Protein 1HW7 (pdb70)

Sequence (229 aa):
HDQLHRYLFENFAVRGELVTVSETLQQILENHDYPQPVKNVLAELLVATSLLTATLKFDGDITVQLQGDGPMNLAVINGNNNQQMRGVARVQGEIPENADLKTLVGNGYVVITITPSEGERYQGVVGLEGDTLAACLEDYFMRSEQLPTRLFIRTGDVDGKPAAGGMLLQVMPAQNAQQDDFDHLATLTETIKTEELLTLPANEVLWRLYHEEEVTVYDPQDVEFKCTC

Nearest PDB structures (foldseek):
  1hw7-assembly1_A-2  TM=1.004E+00  e=1.892E-47  Escherichia coli
  1i7f-assembly1_A-2  TM=9.999E-01  e=1.197E-42  Escherichia coli
  3m7m-assembly1_X  TM=7.551E-01  e=1.105E-35  Escherichia coli K-12
  1vq0-assembly1_B  TM=6.661E-01  e=1.560E-15  Thermotoga maritima
  1vzy-assembly1_A  TM=6.749E-01  e=1.299E-14  Bacillus subtilis subsp. subtilis str. 168

Solvent-accessible surface area: 15097 Å² total; per-residue (Å²): 186,44,97,30,89,141,76,81,85,146,132,141,54,27,50,1,0,61,4,58,6,16,121,36,1,39,129,11,13,100,145,86,138,17,52,99,16,0,67,62,11,0,5,42,0,0,0,0,0,1,0,8,4,8,33,33,201,93,90,7,36,6,22,0,38,0,63,22,97,13,8,0,18,30,0,22,0,22,0,37,50,108,60,117,30,160,20,71,13,120,54,119,47,134,32,56,158,137,21,80,24,62,51,5,0,19,118,10,114,0,12,2,8,34,38,24,81,161,42,152,167,100,101,11,78,22,31,5,130,13,117,57,1,13,34,0,0,41,31,16,20,122,164,64,63,171,50,90,13,137,7,70,20,170,53,42,102,91,126,78,109,41,18,7,10,6,84,1,65,20,57,63,87,71,162,130,74,96,114,108,85,140,66,96,77,51,96,37,54,132,83,39,137,100,129,38,97,131,97,54,88,74,94,36,10,59,133,122,17,44,132,148,69,178,74,99,88,171,139,130,164,134,150,151,177,184,84,132,163

GO terms:
  GO:0042802 identical protein binding (F, IPI)
  GO:0005515 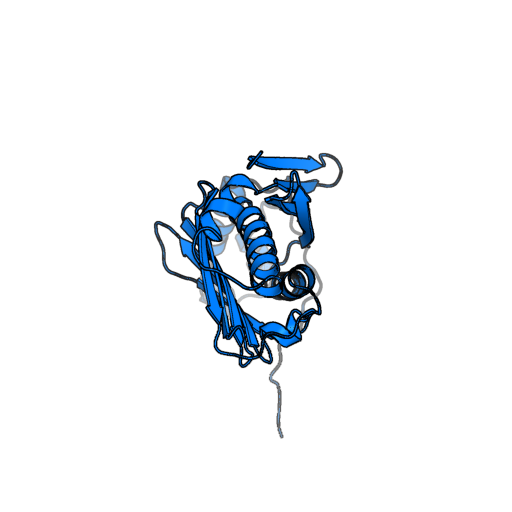protein binding (F, IPI)
  GO:0005829 cytosol (C, IDA)
  GO:0042026 protein refolding (P, IDA)
  GO:0008270 zinc ion binding (F, IDA)
  GO:0044183 protein folding chaperone (F, IDA)
  GO:0006979 response to oxidative stress (P, IDA)
  GO:0009408 response to heat (P, IEP)

CATH classification: 3.55.30.10 (+1 more: 1.10.287.480)

Organism: Escherichia coli (strain K12) (NCBI:txid83333)

Radius of gyration: 22.72 Å; Cα contacts (8 Å, |Δi|>4): 413; chains: 1; bounding box: 63×46×59 Å

B-factor: mean 39.83, std 16.97, range [12.68, 109.66]

Foldseek 3Di:
DFDKDWAAPVVQQKIKMKGKHFVLLCVQPPPQPDAVVLSVVQLQQLQVLLQVLCVDPAWWKKKKWKAADAQFRIWMWMATNVGRIYIDIDGHDDDDPPAWPCRHRPWIKIKMWTQGPPDGIDIFIDTPDDRDPQVRVQVRCVVPPPWRKGKAKAWDDDPNGTIIMIMMMTRHDDPPDDPVVVVVLVVLLVVDDPCCVPPPDPVVSCCVRPVVDDDDDDDDDDDDDDDDD

Secondary structure (DSSP, 8-state):
--EEEEEEETTTTEEEEEEE-HHHHHHHHTTS---HHHHHHHHHHHHHHHHHHTT-SSSEEEEEEEEESSSS-EEEEEEETT--EEEEEE--S---TT--HHHHH-SEEEEEEEEESSS--EEEEEES-SSSHHHHHHHHHHHH-SS-EEEEEEEEEETTEEEEEEEEEEEPP-SS--HHHHHHHHHHHHT--HHHHHHS-HHHHHHHHHTTS----------------

Structure (mmCIF, N/CA/C/O backbone):
data_1HW7
#
_entry.id   1HW7
#
_cell.length_a   77.180
_cell.length_b   77.180
_cell.length_c   199.210
_cell.angle_alpha   90.00
_cell.angle_beta   90.00
_cell.angle_gamma   120.00
#
_symmetry.space_group_name_H-M   'P 65 2 2'
#
loop_
_entity.id
_entity.type
_entity.pdbx_description
1 polymer 'HEAT SHOCK PROTEIN HSP33'
2 non-polymer 'SULFATE ION'
3 non-polymer 'ZINC ION'
4 non-polymer '2-(N-MORPHOLINO)-ETHANESULFONIC ACID'
5 water water
#
loop_
_atom_site.group_PDB
_atom_site.id
_atom_site.type_symbol
_atom_site.label_atom_id
_atom_site.label_alt_id
_atom_site.label_comp_id
_atom_site.label_asym_id
_atom_site.label_entity_id
_atom_site.label_seq_id
_atom_site.pdbx_PDB_ins_code
_atom_site.Cartn_x
_atom_site.Cartn_y
_atom_site.Cartn_z
_atom_site.occupancy
_atom_site.B_iso_or_equiv
_atom_site.auth_seq_id
_atom_site.auth_comp_id
_atom_site.auth_asym_id
_atom_site.auth_atom_id
_atom_site.pdbx_PDB_model_num
ATOM 1 N N . HIS A 1 6 ? 6.686 61.443 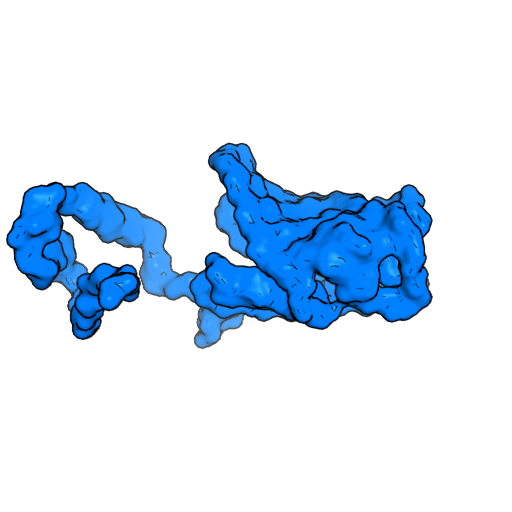41.155 1.00 53.65 6 HIS A N 1
ATOM 2 C CA . HIS A 1 6 ? 5.385 61.022 41.735 1.00 53.70 6 HIS A CA 1
ATOM 3 C C . HIS A 1 6 ? 5.108 59.543 41.407 1.00 46.81 6 HIS A C 1
ATOM 4 O O . HIS A 1 6 ? 4.378 58.867 42.122 1.00 43.96 6 HIS A O 1
ATOM 11 N N . ASP A 1 7 ? 5.705 59.043 40.328 1.00 41.65 7 ASP A N 1
ATOM 12 C CA . ASP A 1 7 ? 5.520 57.637 39.920 1.00 32.03 7 ASP A CA 1
ATOM 13 C C . ASP A 1 7 ? 4.062 57.178 39.803 1.00 28.16 7 ASP A C 1
ATOM 14 O O . ASP A 1 7 ? 3.572 56.333 40.565 1.00 22.23 7 ASP A O 1
ATOM 19 N N . GLN A 1 8 ? 3.367 57.701 38.812 1.00 22.10 8 GLN A N 1
ATOM 20 C CA . GLN A 1 8 ? 1.987 57.302 38.603 1.00 26.90 8 GLN A CA 1
ATOM 21 C C . GLN A 1 8 ? 1.768 57.360 37.126 1.00 23.12 8 GLN A C 1
ATOM 22 O O . GLN A 1 8 ? 2.454 58.105 36.419 1.00 17.80 8 GLN A O 1
ATOM 28 N N . LEU A 1 9 ? 0.801 56.595 36.635 1.00 24.14 9 LEU A N 1
ATOM 29 C CA . LEU A 1 9 ? 0.563 56.636 35.217 1.00 23.36 9 LEU A CA 1
ATOM 30 C C . LEU A 1 9 ? -0.890 57.003 35.113 1.00 25.20 9 LEU A C 1
ATOM 31 O O . LEU A 1 9 ? -1.736 56.418 35.807 1.00 22.11 9 LEU A O 1
ATOM 36 N N . HIS A 1 10 ? -1.198 57.948 34.234 1.00 21.81 10 HIS A N 1
ATOM 37 C CA . HIS A 1 10 ? -2.594 58.361 34.134 1.00 23.89 10 HIS A CA 1
ATOM 38 C C . HIS A 1 10 ? -3.177 57.976 32.801 1.00 20.96 10 HIS A C 1
ATOM 39 O O . HIS A 1 10 ? -2.548 58.185 31.757 1.00 22.31 10 HIS A O 1
ATOM 46 N N . ARG A 1 11 ? -4.375 57.427 32.823 1.00 22.31 11 ARG A N 1
ATOM 47 C CA . ARG A 1 11 ? -5.039 57.041 31.592 1.00 26.28 11 ARG A CA 1
ATOM 48 C C . ARG A 1 11 ? -6.143 58.053 31.312 1.00 25.35 11 ARG A C 1
ATOM 49 O O . ARG A 1 11 ? -6.772 58.553 32.235 1.00 29.62 11 ARG A O 1
ATOM 57 N N . TYR A 1 12 ? -6.364 58.379 30.050 1.00 28.02 12 TYR A N 1
ATOM 58 C CA . TYR A 1 12 ? -7.454 59.282 29.727 1.00 28.03 12 TYR A CA 1
ATOM 59 C C . TYR A 1 12 ? -7.957 59.028 28.313 1.00 29.46 12 TYR A C 1
ATOM 60 O O . TYR A 1 12 ? -7.258 58.432 27.482 1.00 29.60 12 TYR A O 1
ATOM 69 N N . LEU A 1 13 ? -9.192 59.449 28.061 1.00 31.67 13 LEU A N 1
ATOM 70 C CA . LEU A 1 13 ? -9.829 59.260 26.762 1.00 30.29 13 LEU A CA 1
ATOM 71 C C . LEU A 1 13 ? -10.380 60.561 26.151 1.00 30.31 13 LEU A C 1
ATOM 72 O O . LEU A 1 13 ? -11.136 61.279 26.811 1.00 33.26 13 LEU A O 1
ATOM 77 N N . PHE A 1 14 ? -9.953 60.895 24.933 1.00 27.49 14 PHE A N 1
ATOM 78 C CA . PHE A 1 14 ? -10.502 62.044 24.219 1.00 30.37 14 PHE A CA 1
ATOM 79 C C . PHE A 1 14 ? -11.810 61.532 23.618 1.00 32.82 14 PHE A C 1
ATOM 80 O O . PHE A 1 14 ? -11.821 60.892 22.572 1.00 32.65 14 PHE A O 1
ATOM 88 N N . GLU A 1 15 ? -12.892 61.782 24.342 1.00 35.05 15 GLU A N 1
ATOM 89 C CA . GLU A 1 15 ? -14.256 61.399 23.990 1.00 36.37 15 GLU A CA 1
ATOM 90 C C . GLU A 1 15 ? -14.671 61.682 22.547 1.00 38.67 15 GLU A C 1
ATOM 91 O O . GLU A 1 15 ? -15.395 60.885 21.941 1.00 39.77 15 GLU A O 1
ATOM 97 N N . ASN A 1 16 ? -14.231 62.810 22.001 1.00 37.76 16 ASN A N 1
ATOM 98 C CA . ASN A 1 16 ? -14.648 63.193 20.658 1.00 38.71 16 ASN A CA 1
ATOM 99 C C . ASN A 1 16 ? -13.783 62.640 19.534 1.00 41.18 16 ASN A C 1
ATOM 100 O O . ASN A 1 16 ? -14.219 62.591 18.379 1.00 39.80 16 ASN A O 1
ATOM 105 N N . PHE A 1 17 ? -12.553 62.251 19.849 1.00 38.41 17 PHE A N 1
ATOM 106 C CA . PHE A 1 17 ? -11.681 61.724 18.819 1.00 37.12 17 PHE A CA 1
ATOM 107 C C . PHE A 1 17 ? -11.537 60.195 18.913 1.00 33.39 17 PHE A C 1
ATOM 108 O O . PHE A 1 17 ? -10.975 59.568 18.035 1.00 30.57 17 PHE A O 1
ATOM 116 N N . ALA A 1 18 ? -12.054 59.589 19.967 1.00 27.96 18 ALA A N 1
ATOM 117 C CA . ALA A 1 18 ? -11.905 58.153 20.072 1.00 32.42 18 ALA A CA 1
ATOM 118 C C . ALA A 1 18 ? -10.411 57.798 20.143 1.00 33.54 18 ALA A C 1
ATOM 119 O O . ALA A 1 18 ? -9.963 56.838 19.475 1.00 32.83 18 ALA A O 1
ATOM 121 N N . VAL A 1 19 ? -9.632 58.600 20.884 1.00 30.22 19 VAL A N 1
ATOM 122 C CA . VAL A 1 19 ? -8.235 58.276 21.094 1.00 28.51 19 VAL A CA 1
ATOM 123 C C . VAL A 1 19 ? -7.912 58.314 22.576 1.00 31.30 19 VAL A C 1
ATOM 124 O O . VAL A 1 19 ? -8.375 59.200 23.326 1.00 31.93 19 VAL A O 1
ATOM 128 N N . ARG A 1 20 ? -7.159 57.305 23.013 1.00 26.80 20 ARG A N 1
ATOM 129 C CA . ARG A 1 20 ? -6.788 57.187 24.408 1.00 27.96 20 ARG A CA 1
ATOM 130 C C . ARG A 1 20 ? -5.415 57.795 24.567 1.00 24.08 20 ARG A C 1
ATOM 131 O O . ARG A 1 20 ? -4.636 57.863 23.614 1.00 23.42 20 ARG A O 1
ATOM 139 N N . GLY A 1 21 ? -5.107 58.251 25.766 1.00 24.03 21 GLY A N 1
ATOM 140 C CA . GLY A 1 21 ? -3.808 58.836 25.966 1.00 20.56 21 GLY A CA 1
ATOM 141 C C . GLY A 1 21 ? -3.334 58.356 27.310 1.00 21.45 21 GLY A C 1
ATOM 142 O O . GLY A 1 21 ? -4.147 57.827 28.102 1.00 18.70 21 GLY A O 1
ATOM 143 N N . GLU A 1 22 ? -2.036 58.515 27.567 1.00 20.67 22 GLU A N 1
ATOM 144 C CA . GLU A 1 22 ? -1.450 58.119 28.854 1.00 19.48 22 GLU A CA 1
ATOM 145 C C . GLU A 1 22 ? -0.326 59.070 29.143 1.00 17.46 22 GLU A C 1
ATOM 146 O O . GLU A 1 22 ? 0.279 59.671 28.226 1.00 19.89 22 GLU A O 1
ATOM 152 N N . LEU A 1 23 ? -0.050 59.229 30.429 1.00 18.76 23 LEU A N 1
ATOM 153 C CA . LEU A 1 23 ? 1.034 60.120 30.871 1.00 20.21 23 LEU A CA 1
ATOM 154 C C . LEU A 1 23 ? 1.620 59.417 32.080 1.00 18.72 23 LEU A C 1
ATOM 155 O O . LEU A 1 23 ? 0.880 58.941 32.944 1.00 17.47 23 LEU A O 1
ATOM 160 N N . VAL A 1 24 ? 2.947 59.341 32.138 1.00 20.28 24 VAL A N 1
ATOM 161 C CA . VAL A 1 24 ? 3.608 58.698 33.277 1.00 19.35 24 VAL A CA 1
ATOM 162 C C . VAL A 1 24 ? 4.833 59.545 33.638 1.00 20.14 24 VAL A C 1
ATOM 163 O O . VAL A 1 24 ? 5.415 60.212 32.773 1.00 19.45 24 VAL A O 1
ATOM 167 N N . THR A 1 25 ? 5.161 59.602 34.924 1.00 19.75 25 THR A N 1
ATOM 168 C CA . THR A 1 25 ? 6.400 60.251 35.360 1.00 24.90 25 THR A CA 1
ATOM 169 C C . THR A 1 25 ? 6.876 59.075 36.199 1.00 25.86 25 THR A C 1
ATOM 170 O O . THR A 1 25 ? 6.126 58.498 36.982 1.00 22.79 25 THR A O 1
ATOM 174 N N . VAL A 1 26 ? 8.113 58.676 36.026 1.00 31.88 26 VAL A N 1
ATOM 175 C CA . VAL A 1 26 ? 8.542 57.479 36.744 1.00 38.28 26 VAL A CA 1
ATOM 176 C C . VAL A 1 26 ? 9.774 57.787 37.464 1.00 41.48 26 VAL A C 1
ATOM 177 O O . VAL A 1 26 ? 10.777 57.135 37.187 1.00 46.28 26 VAL A O 1
ATOM 181 N N . SER A 1 27 ? 9.773 58.665 38.439 1.00 43.82 27 SER A N 1
ATOM 182 C CA . SER A 1 27 ? 11.088 58.851 38.930 1.00 44.78 27 SER A CA 1
ATOM 183 C C . SER A 1 27 ? 11.656 58.358 40.259 1.00 46.14 27 SER A C 1
ATOM 184 O O . SER A 1 27 ? 12.856 58.475 40.495 1.00 48.78 27 SER A O 1
ATOM 187 N N . GLU A 1 28 ? 10.829 57.774 41.116 1.00 46.35 28 GLU A N 1
ATOM 188 C CA . GLU A 1 28 ? 11.359 57.168 42.337 1.00 43.36 28 GLU A CA 1
ATOM 189 C C . GLU A 1 28 ? 11.759 55.726 41.955 1.00 39.53 28 GLU A C 1
ATOM 190 O O . GLU A 1 28 ? 12.693 55.126 42.518 1.00 39.76 28 GLU A O 1
ATOM 196 N N . THR A 1 29 ? 11.024 55.192 40.981 1.00 33.09 29 THR A N 1
ATOM 197 C CA . THR A 1 29 ? 11.245 53.867 40.416 1.00 29.29 29 THR A CA 1
ATOM 198 C C . THR A 1 29 ? 12.585 53.921 39.662 1.00 24.74 29 THR A C 1
ATOM 199 O O . THR A 1 29 ? 13.418 53.030 39.778 1.00 26.05 29 THR A O 1
ATOM 203 N N . LEU A 1 30 ? 12.787 54.987 38.902 1.00 23.49 30 LEU A N 1
ATOM 204 C CA . LEU A 1 30 ? 13.997 55.136 38.113 1.00 24.86 30 LEU A CA 1
ATOM 205 C C . LEU A 1 30 ? 15.237 55.098 39.000 1.00 32.53 30 LEU A C 1
ATOM 206 O O . LEU A 1 30 ? 16.280 54.519 38.632 1.00 28.97 30 LEU A O 1
ATOM 211 N N . GLN A 1 31 ? 15.141 55.757 40.153 1.00 31.08 31 GLN A N 1
ATOM 212 C CA . GLN A 1 31 ? 16.273 55.795 41.069 1.00 35.28 31 GLN A CA 1
ATOM 213 C C . GLN A 1 31 ? 16.617 54.423 41.619 1.00 31.59 31 GLN A C 1
ATOM 214 O O . GLN A 1 31 ? 17.785 54.082 41.726 1.00 30.15 31 GLN A O 1
ATOM 220 N N . GLN A 1 32 ? 15.601 53.639 41.965 1.00 33.56 32 GLN A N 1
ATOM 221 C CA . GLN A 1 32 ? 15.829 52.288 42.456 1.00 34.74 32 GLN A CA 1
ATOM 222 C C . GLN A 1 32 ? 16.439 51.378 41.366 1.00 34.11 32 GLN A C 1
ATOM 223 O O . GLN A 1 32 ? 17.163 50.421 41.670 1.00 33.71 32 GLN A O 1
ATOM 229 N N . ILE A 1 33 ? 16.170 51.694 40.099 1.00 32.35 33 ILE A N 1
ATOM 230 C CA . ILE A 1 33 ? 16.708 50.915 38.994 1.00 28.92 33 ILE A CA 1
ATOM 231 C C . ILE A 1 33 ? 18.142 51.283 38.733 1.00 30.69 33 ILE A C 1
ATOM 232 O O . ILE A 1 33 ? 18.924 50.435 38.326 1.00 32.42 33 ILE A O 1
ATOM 237 N N . LEU A 1 34 ? 18.498 52.548 38.916 1.00 32.63 34 LEU A N 1
ATOM 238 C CA . LEU A 1 34 ? 19.870 52.984 38.658 1.00 35.89 34 LEU A CA 1
ATOM 239 C C . LEU A 1 34 ? 20.809 52.792 39.856 1.00 40.05 34 LEU A C 1
ATOM 240 O O . LEU A 1 34 ? 22.046 52.697 39.718 1.00 40.80 34 LEU A O 1
ATOM 245 N N . GLU A 1 35 ? 20.201 52.752 41.024 1.00 40.09 35 GLU A N 1
ATOM 246 C CA . GLU A 1 35 ? 20.880 52.639 42.298 1.00 44.97 35 GLU A CA 1
ATOM 247 C C . GLU A 1 35 ? 21.968 51.563 42.454 1.00 45.11 35 GLU A C 1
ATOM 248 O O . GLU A 1 35 ? 21.695 50.357 42.369 1.00 42.87 35 GLU A O 1
ATOM 254 N N . ASN A 1 36 ? 23.192 52.026 42.693 1.00 43.53 36 ASN A N 1
ATOM 255 C CA . ASN A 1 36 ? 24.332 51.159 42.911 1.00 46.67 36 ASN A CA 1
ATOM 256 C C . ASN A 1 36 ? 24.601 50.232 41.703 1.00 45.87 36 ASN A C 1
ATOM 257 O O . ASN A 1 36 ? 24.562 49.016 41.842 1.00 47.65 36 ASN A O 1
ATOM 262 N N . HIS A 1 37 ? 24.858 50.834 40.535 1.00 42.67 37 HIS A N 1
ATOM 263 C CA . HIS A 1 37 ? 25.164 50.128 39.282 1.00 40.84 37 HIS A CA 1
ATOM 264 C C . HIS A 1 37 ? 26.236 50.970 38.626 1.00 42.62 37 HIS A C 1
ATOM 265 O O . HIS A 1 37 ? 26.863 50.590 37.645 1.00 46.02 37 HIS A O 1
ATOM 272 N N . ASP A 1 38 ? 26.443 52.143 39.195 1.00 43.28 38 ASP A N 1
ATOM 273 C CA . ASP A 1 38 ? 27.430 53.045 38.668 1.00 44.30 38 ASP A CA 1
ATOM 274 C C . ASP A 1 38 ? 27.396 53.168 37.146 1.00 45.46 38 ASP A C 1
ATOM 275 O O . ASP A 1 38 ? 28.441 53.097 36.479 1.00 49.84 38 ASP A O 1
ATOM 280 N N . TYR A 1 39 ? 26.202 53.378 36.593 1.00 44.27 39 TYR A N 1
ATOM 281 C CA . TYR A 1 39 ? 26.030 53.521 35.146 1.00 37.70 39 TYR A CA 1
ATOM 282 C C . TYR A 1 39 ? 26.520 54.878 34.641 1.00 35.84 39 TYR A C 1
ATOM 283 O O . TYR A 1 39 ? 26.275 55.919 35.265 1.00 40.55 39 TYR A O 1
ATOM 292 N N . PRO A 1 40 ? 27.212 54.902 33.500 1.00 33.37 40 PRO A N 1
ATOM 293 C CA . PRO A 1 40 ? 27.610 56.244 33.079 1.00 34.85 40 PRO A CA 1
ATOM 294 C C . PRO A 1 40 ? 26.327 57.010 32.753 1.00 38.92 40 PRO A C 1
ATOM 295 O O . PRO A 1 40 ? 25.229 56.441 32.791 1.00 41.49 40 PRO A O 1
ATOM 299 N N . GLN A 1 41 ? 26.455 58.282 32.402 1.00 40.10 41 GLN A N 1
ATOM 300 C CA . GLN A 1 41 ? 25.289 59.101 32.121 1.00 43.57 41 GLN A CA 1
ATOM 301 C C . GLN A 1 41 ? 24.407 58.677 30.953 1.00 42.88 41 GLN A C 1
ATOM 302 O O . GLN A 1 41 ? 23.195 58.528 31.120 1.00 44.32 41 GLN A O 1
ATOM 308 N N . PRO A 1 42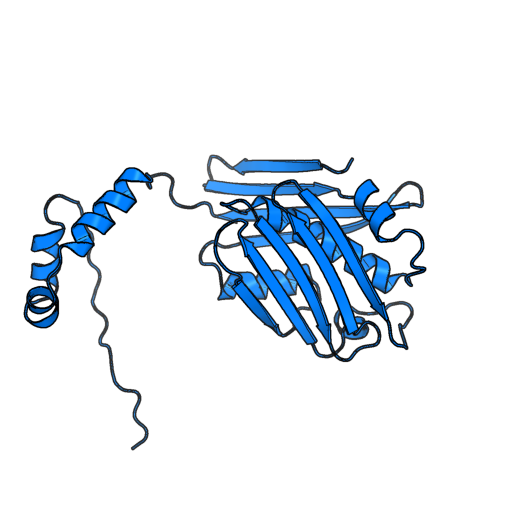 ? 24.989 58.524 29.753 1.00 41.52 42 PRO A N 1
ATOM 309 C CA . PRO A 1 42 ? 24.173 58.119 28.609 1.00 39.04 42 PRO A CA 1
ATOM 310 C C . PRO A 1 42 ? 23.401 56.838 28.884 1.00 36.32 42 PRO A C 1
ATOM 311 O O . PRO A 1 42 ? 22.262 56.705 28.454 1.00 38.38 42 PRO A O 1
ATOM 315 N N . VAL A 1 43 ? 24.003 55.905 29.616 1.00 33.25 43 VAL A N 1
ATOM 316 C CA . VAL A 1 43 ? 23.334 54.646 29.930 1.00 29.41 43 VAL A CA 1
ATOM 317 C C . VAL A 1 43 ? 22.146 54.919 30.844 1.00 32.52 43 VAL A C 1
ATOM 318 O O . VAL A 1 43 ? 21.073 54.328 30.691 1.00 28.97 43 VAL A O 1
ATOM 322 N N . LYS A 1 44 ? 22.343 55.831 31.789 1.00 34.07 44 LYS A N 1
ATOM 323 C CA . LYS A 1 44 ? 21.297 56.216 32.716 1.00 34.77 44 LYS A CA 1
ATOM 324 C C . LYS A 1 44 ? 20.093 56.738 31.960 1.00 28.97 44 LYS A C 1
ATOM 325 O O . LYS A 1 44 ? 18.958 56.392 32.281 1.00 29.68 44 LYS A O 1
ATOM 331 N N . ASN A 1 45 ? 20.351 57.579 30.974 1.00 25.34 45 ASN A N 1
ATOM 332 C CA . ASN A 1 45 ? 19.277 58.175 30.178 1.00 28.99 45 ASN A CA 1
ATOM 333 C C . ASN A 1 45 ? 18.511 57.144 29.362 1.00 30.62 45 ASN A C 1
ATOM 334 O O . ASN A 1 45 ? 17.275 57.177 29.334 1.00 33.41 45 ASN A O 1
ATOM 339 N N . VAL A 1 46 ? 19.244 56.249 28.685 1.00 28.28 46 VAL A N 1
ATOM 340 C CA . VAL A 1 46 ? 18.625 55.199 27.871 1.00 27.81 46 VAL A CA 1
ATOM 341 C C . VAL A 1 46 ? 17.667 54.403 28.750 1.00 28.71 46 VAL A C 1
ATOM 342 O O . VAL A 1 46 ? 16.529 54.156 28.358 1.00 29.68 46 VAL A O 1
ATOM 346 N N . LEU A 1 47 ? 18.120 54.014 29.945 1.00 25.96 47 LEU A N 1
ATOM 347 C CA . LEU A 1 47 ? 17.279 53.237 30.860 1.00 26.63 47 LEU A CA 1
ATOM 348 C C . LEU A 1 47 ? 16.070 54.067 31.337 1.00 27.59 47 LEU A C 1
ATOM 349 O O . LEU A 1 47 ? 14.960 53.534 31.496 1.00 30.27 47 LEU A O 1
ATOM 354 N N . ALA A 1 48 ? 16.283 55.358 31.603 1.00 24.52 48 ALA A N 1
ATOM 355 C CA . ALA A 1 48 ? 15.169 56.238 32.012 1.00 26.30 48 ALA A CA 1
ATOM 356 C C . ALA A 1 48 ? 14.156 56.229 30.853 1.00 23.78 48 ALA A C 1
ATOM 357 O O . ALA A 1 48 ? 12.961 56.130 31.078 1.00 23.77 48 ALA A O 1
ATOM 359 N N . GLU A 1 49 ? 14.647 56.291 29.620 1.00 19.98 49 GLU A N 1
ATOM 360 C CA . GLU A 1 49 ? 13.762 56.289 28.438 1.00 23.35 49 GLU A CA 1
ATOM 361 C C . GLU A 1 49 ? 13.014 54.970 28.238 1.00 21.36 49 GLU A C 1
ATOM 362 O O . GLU A 1 49 ? 11.795 54.976 27.993 1.00 21.73 49 GLU A O 1
ATOM 368 N N . LEU A 1 50 ? 13.730 53.846 28.353 1.00 22.39 50 LEU A N 1
ATOM 369 C CA . LEU A 1 50 ? 13.111 52.526 28.265 1.00 21.99 50 LEU A CA 1
ATOM 370 C C . LEU A 1 50 ? 12.123 52.357 29.389 1.00 20.29 50 LEU A C 1
ATOM 371 O O . LEU A 1 50 ? 11.095 51.679 29.258 1.00 24.47 50 LEU A O 1
ATOM 376 N N . LEU A 1 51 ? 12.439 52.911 30.541 1.00 18.71 51 LEU A N 1
ATOM 377 C CA . LEU A 1 51 ? 11.503 52.774 31.680 1.00 18.71 51 LEU A CA 1
ATOM 378 C C . LEU A 1 51 ? 10.130 53.422 31.390 1.00 17.37 51 LEU A C 1
ATOM 379 O O . LEU A 1 51 ? 9.083 52.894 31.739 1.00 19.97 51 LEU A O 1
ATOM 384 N N . VAL A 1 52 ? 10.156 54.611 30.817 1.00 17.95 52 VAL A N 1
ATOM 385 C CA . VAL A 1 52 ? 8.936 55.347 30.483 1.00 22.91 52 VAL A CA 1
ATOM 386 C C . VAL A 1 52 ? 8.207 54.568 29.375 1.00 19.45 52 VAL A C 1
ATOM 387 O O . VAL A 1 52 ? 7.006 54.287 29.464 1.00 17.04 52 VAL A O 1
ATOM 391 N N . ALA A 1 53 ? 8.942 54.188 28.339 1.00 18.84 53 ALA A N 1
ATOM 392 C CA . ALA A 1 53 ? 8.355 53.446 27.223 1.00 21.88 53 ALA A CA 1
ATOM 393 C C . ALA A 1 53 ? 7.649 52.205 27.715 1.00 20.79 53 ALA A C 1
ATOM 394 O O . ALA A 1 53 ? 6.460 51.935 27.392 1.00 18.85 53 ALA A O 1
ATOM 396 N N . THR A 1 54 ? 8.349 51.431 28.534 1.00 19.47 54 THR A N 1
ATOM 397 C CA . THR A 1 54 ? 7.744 50.189 29.011 1.00 21.74 54 THR A CA 1
ATOM 398 C C . THR A 1 54 ? 6.551 50.462 29.886 1.00 23.28 54 THR A C 1
ATOM 399 O O . THR A 1 54 ? 5.529 49.760 29.817 1.00 23.36 54 THR A O 1
ATOM 403 N N . SER A 1 55 ? 6.663 51.448 30.758 1.00 22.48 55 SER A N 1
ATOM 404 C CA . SER A 1 55 ? 5.511 51.770 31.603 1.00 21.89 55 SER A CA 1
ATOM 405 C C . SER A 1 55 ? 4.311 52.215 30.750 1.00 22.04 55 SER A C 1
ATOM 406 O O . SER A 1 55 ? 3.173 51.859 31.021 1.00 23.23 55 SER A O 1
ATOM 409 N N . LEU A 1 56 ? 4.545 53.033 29.725 1.00 19.62 56 LEU A N 1
ATOM 410 C CA . LEU A 1 56 ? 3.438 53.439 28.881 1.00 18.08 56 LEU A CA 1
ATOM 411 C C . LEU A 1 56 ? 2.838 52.200 28.177 1.00 26.77 56 LEU A C 1
ATOM 412 O O . LEU A 1 56 ? 1.626 52.099 28.104 1.00 27.64 56 LEU A O 1
ATOM 417 N N . LEU A 1 57 ? 3.662 51.266 27.656 1.00 25.18 57 LEU A N 1
ATOM 418 C CA . LEU A 1 57 ? 3.122 50.076 26.942 1.00 27.56 57 LEU A CA 1
ATOM 419 C C . LEU A 1 57 ? 2.381 49.097 27.811 1.00 27.83 57 LEU A C 1
ATOM 420 O O . LEU A 1 57 ? 1.360 48.510 27.393 1.00 28.28 57 LEU A O 1
ATOM 425 N N . THR A 1 58 ? 2.924 48.888 28.996 1.00 28.05 58 THR A N 1
ATOM 426 C CA . THR A 1 58 ? 2.328 48.002 29.978 1.00 34.99 58 THR A CA 1
ATOM 427 C C . THR A 1 58 ? 0.864 48.372 30.233 1.00 35.29 58 THR A C 1
ATOM 428 O O . THR A 1 58 ? 0.039 47.501 30.523 1.00 33.66 58 THR A O 1
ATOM 432 N N . ALA A 1 59 ? 0.551 49.664 30.142 1.00 32.25 59 ALA A N 1
ATOM 433 C CA . ALA A 1 59 ? -0.794 50.131 30.425 1.00 32.85 59 ALA A CA 1
ATOM 434 C C . ALA A 1 59 ? -1.760 49.806 29.288 1.00 34.71 59 ALA A C 1
ATOM 435 O O . ALA A 1 59 ? -2.972 49.814 29.477 1.00 31.48 59 ALA A O 1
ATOM 437 N N . THR A 1 60 ? -1.224 49.517 28.109 1.00 34.91 60 THR A N 1
ATOM 438 C CA . THR A 1 60 ? -2.085 49.210 26.986 1.00 37.26 60 THR A CA 1
ATOM 439 C C . THR A 1 60 ? -2.459 47.735 26.968 1.00 39.61 60 THR A C 1
ATOM 440 O O . THR A 1 60 ? -3.330 47.338 26.192 1.00 39.17 60 THR A O 1
ATOM 444 N N . LEU A 1 61 ? -1.808 46.931 27.816 1.00 43.85 61 LEU A N 1
ATOM 445 C CA . LEU A 1 61 ? -2.070 45.485 27.890 1.00 47.35 61 LEU A CA 1
ATOM 446 C C . LEU A 1 61 ? -3.532 45.160 28.155 1.00 47.93 61 LEU A C 1
ATOM 447 O O . LEU A 1 61 ? -4.152 45.761 29.031 1.00 47.25 61 LEU A O 1
ATOM 452 N N . LYS A 1 62 ? -4.081 44.196 27.412 1.00 49.42 62 LYS A N 1
ATOM 453 C CA . LYS A 1 62 ? -5.483 43.818 27.590 1.00 48.88 62 LYS A CA 1
ATOM 454 C C . LYS A 1 62 ? -5.608 42.676 28.577 1.00 48.16 62 LYS A C 1
ATOM 455 O O . LYS A 1 62 ? -6.655 42.487 29.194 1.00 49.77 62 LYS A O 1
ATOM 461 N N . PHE A 1 63 ? -4.529 41.929 28.752 1.00 47.03 63 PHE A N 1
ATOM 462 C CA . PHE A 1 63 ? -4.546 40.774 29.647 1.00 45.84 63 PHE A CA 1
ATOM 463 C C . PHE A 1 63 ? -3.419 40.926 30.636 1.00 44.57 63 PHE A C 1
ATOM 464 O O . PHE A 1 63 ? -2.533 41.737 30.416 1.00 44.52 63 PHE A O 1
ATOM 472 N N . ASP A 1 64 ? -3.445 40.147 31.718 1.00 45.31 64 ASP A N 1
ATOM 473 C CA . ASP A 1 64 ? -2.365 40.179 32.702 1.00 45.68 64 ASP A CA 1
ATOM 474 C C . ASP A 1 64 ? -1.112 39.503 32.137 1.00 45.18 64 ASP A C 1
ATOM 475 O O . ASP A 1 64 ? -1.200 38.503 31.419 1.00 45.40 64 ASP A O 1
ATOM 480 N N . GLY A 1 65 ? 0.055 40.042 32.478 1.00 43.26 65 GLY A N 1
ATOM 481 C CA . GLY A 1 65 ? 1.306 39.470 32.022 1.00 39.90 65 GLY A CA 1
ATOM 482 C C . GLY A 1 65 ? 2.389 40.522 32.141 1.00 42.23 65 GLY A C 1
ATOM 483 O O . GLY A 1 65 ? 2.166 41.563 32.786 1.00 44.78 65 GLY A O 1
ATOM 484 N N . ASP A 1 66 ? 3.55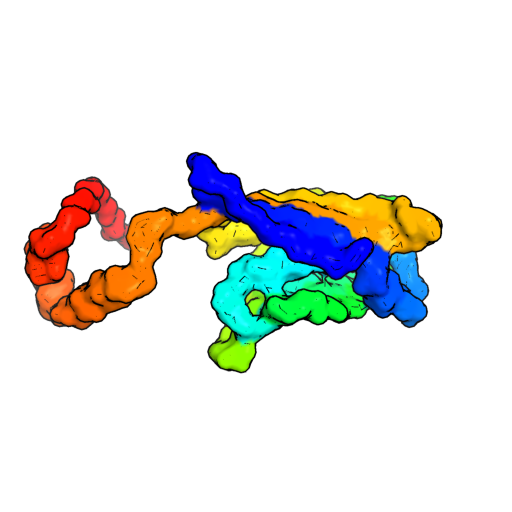9 40.280 31.560 1.00 36.93 66 ASP A N 1
ATOM 485 C CA . ASP A 1 66 ? 4.607 41.273 31.629 1.00 38.19 66 ASP A CA 1
ATOM 486 C C . ASP A 1 66 ? 5.131 41.606 30.235 1.00 34.49 66 ASP A C 1
ATOM 487 O O . ASP A 1 66 ? 4.843 40.908 29.271 1.00 36.74 66 ASP A O 1
ATOM 492 N N . ILE A 1 67 ? 5.848 42.710 30.119 1.00 30.54 67 ILE A N 1
ATOM 493 C CA . ILE A 1 67 ? 6.377 43.159 28.835 1.00 27.36 67 ILE A CA 1
ATOM 494 C C . ILE A 1 67 ? 7.783 43.623 29.072 1.00 28.16 67 ILE A C 1
ATOM 495 O O . ILE A 1 67 ? 8.094 44.217 30.118 1.00 24.72 67 ILE A O 1
ATOM 500 N N . THR A 1 68 ? 8.632 43.359 28.091 1.00 23.91 68 THR A N 1
ATOM 501 C CA . THR A 1 68 ? 10.008 43.754 28.177 1.00 20.83 68 THR A CA 1
ATOM 502 C C . THR A 1 68 ? 10.312 44.486 26.929 1.00 19.51 68 THR A C 1
ATOM 503 O O . THR A 1 68 ? 9.905 44.044 25.854 1.00 20.95 68 THR A O 1
ATOM 507 N N . VAL A 1 69 ? 11.010 45.608 27.055 1.00 18.78 69 VAL A N 1
ATOM 508 C CA . VAL A 1 69 ? 11.467 46.349 25.895 1.00 19.54 69 VAL A CA 1
ATOM 509 C C . VAL A 1 69 ? 13.001 46.337 26.078 1.00 22.21 69 VAL A C 1
ATOM 510 O O . VAL A 1 69 ? 13.540 46.907 27.029 1.00 20.02 69 VAL A O 1
ATOM 514 N N . GLN A 1 70 ? 13.699 45.698 25.148 1.00 23.65 70 GLN A N 1
ATOM 515 C CA . GLN A 1 70 ? 15.141 45.540 25.224 1.00 23.58 70 GLN A CA 1
ATOM 516 C C . GLN A 1 70 ? 15.867 46.054 24.006 1.00 25.81 70 GLN A C 1
ATOM 517 O O . GLN A 1 70 ? 15.366 45.938 22.893 1.00 25.41 70 GLN A O 1
ATOM 523 N N . LEU A 1 71 ? 17.058 46.608 24.236 1.00 25.93 71 LEU A N 1
ATOM 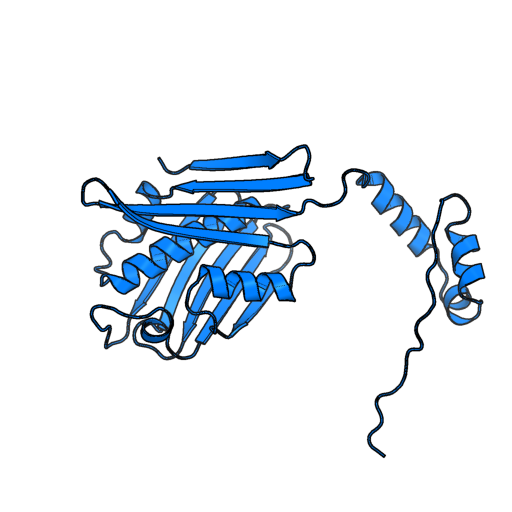524 C CA . LEU A 1 71 ? 17.920 47.097 23.181 1.00 26.90 71 LEU A CA 1
ATOM 525 C C . LEU A 1 71 ? 19.181 46.230 23.259 1.00 29.57 71 LEU A C 1
ATOM 526 O O . LEU A 1 71 ? 19.721 45.988 24.358 1.00 31.67 71 LEU A O 1
ATOM 531 N N . GLN A 1 72 ? 19.651 45.760 22.115 1.00 29.11 72 GLN A N 1
ATOM 532 C CA . GLN A 1 72 ? 20.868 44.962 22.084 1.00 31.56 72 GLN A CA 1
ATOM 533 C C . GLN A 1 72 ? 21.577 45.342 20.818 1.00 33.47 72 GLN A C 1
ATOM 534 O O . GLN A 1 72 ? 20.931 45.637 19.814 1.00 36.64 72 GLN A O 1
ATOM 540 N N . GLY A 1 73 ? 22.900 45.379 20.854 1.00 30.61 73 GLY A N 1
ATOM 541 C CA . GLY A 1 73 ? 23.631 45.779 19.661 1.00 33.08 73 GLY A CA 1
ATOM 542 C C . GLY A 1 73 ? 25.118 45.505 19.775 1.00 34.28 73 GLY A C 1
ATOM 543 O O . GLY A 1 73 ? 25.557 44.804 20.675 1.00 34.19 73 GLY A O 1
ATOM 544 N N . ASP A 1 74 ? 25.905 46.046 18.867 1.00 37.20 74 ASP A N 1
ATOM 545 C CA . ASP A 1 74 ? 27.346 45.805 18.922 1.00 40.91 74 ASP A CA 1
ATOM 546 C C . ASP A 1 74 ? 28.097 47.043 19.449 1.00 41.64 74 ASP A C 1
ATOM 547 O O . ASP A 1 74 ? 29.235 47.289 19.069 1.00 43.71 74 ASP A O 1
ATOM 552 N N . GLY A 1 75 ? 27.462 47.822 20.317 1.00 39.36 75 GLY A N 1
ATOM 553 C CA . GLY A 1 75 ? 28.119 49.017 20.813 1.00 36.93 75 GLY A CA 1
ATOM 554 C C . GLY A 1 75 ? 28.606 48.894 22.231 1.00 34.73 75 GLY A C 1
ATOM 555 O O . GLY A 1 75 ? 28.464 47.835 22.838 1.00 38.69 75 GLY A O 1
ATOM 556 N N . PRO A 1 76 ? 29.181 49.962 22.801 1.00 35.73 76 PRO A N 1
ATOM 557 C CA . PRO A 1 76 ? 29.676 49.894 24.182 1.00 36.67 76 PRO A CA 1
ATOM 558 C C . PRO A 1 76 ? 28.615 49.424 25.166 1.00 39.45 76 PRO A C 1
ATOM 559 O O . PRO A 1 76 ? 28.918 48.699 26.122 1.00 42.38 76 PRO A O 1
ATOM 563 N N . MET A 1 77 ? 27.368 49.817 24.926 1.00 40.21 77 MET A N 1
ATOM 564 C CA . MET A 1 77 ? 26.257 49.374 25.778 1.00 40.56 77 MET A CA 1
ATOM 565 C C . MET A 1 77 ? 25.514 48.304 24.958 1.00 39.16 77 MET A C 1
ATOM 566 O O . MET A 1 77 ? 24.548 48.608 24.260 1.00 40.61 77 MET A O 1
ATOM 571 N N . ASN A 1 78 ? 25.970 47.062 25.037 1.00 37.09 78 ASN A N 1
ATOM 572 C CA . ASN A 1 78 ? 25.367 45.972 24.260 1.00 36.82 78 ASN A CA 1
ATOM 573 C C . ASN A 1 78 ? 24.011 45.463 24.740 1.00 36.99 78 ASN A C 1
ATOM 574 O O . ASN A 1 78 ? 23.397 44.620 24.082 1.00 36.96 78 ASN A O 1
ATOM 579 N N . LEU A 1 79 ? 23.561 45.940 25.893 1.00 33.55 79 LEU A N 1
ATOM 580 C CA . LEU A 1 79 ? 22.287 45.509 26.415 1.00 32.84 79 LEU A CA 1
ATOM 581 C C . LEU A 1 79 ? 21.671 46.530 27.378 1.00 32.74 79 LEU A C 1
ATOM 582 O O . LEU A 1 79 ? 22.374 47.086 28.236 1.00 30.79 79 LEU A O 1
ATOM 587 N N . ALA A 1 80 ? 20.370 46.789 27.198 1.00 27.90 80 ALA A N 1
ATOM 588 C CA . ALA A 1 80 ? 19.602 47.651 28.106 1.00 23.57 80 ALA A CA 1
ATOM 589 C C . ALA A 1 80 ? 18.196 47.039 28.122 1.00 21.48 80 ALA A C 1
ATOM 590 O O . ALA A 1 80 ? 17.600 46.760 27.069 1.00 21.48 80 ALA A O 1
ATOM 592 N N . VAL A 1 81 ? 17.630 46.846 29.295 1.00 23.70 81 VAL A N 1
ATOM 593 C CA . VAL A 1 81 ? 16.325 46.209 29.345 1.00 23.77 81 VAL A CA 1
ATOM 594 C C . VAL A 1 81 ? 15.484 46.780 30.458 1.00 23.64 81 VAL A C 1
ATOM 595 O O . VAL A 1 81 ? 16.008 47.071 31.513 1.00 23.18 81 VAL A O 1
ATOM 599 N N . ILE A 1 82 ? 14.177 46.878 30.231 1.00 20.53 82 ILE A N 1
ATOM 600 C CA . ILE A 1 82 ? 13.253 47.225 31.283 1.00 18.39 82 ILE A CA 1
ATOM 601 C C . ILE A 1 82 ? 12.149 46.198 31.116 1.00 16.95 82 ILE A C 1
ATOM 602 O O . ILE A 1 82 ? 11.774 45.874 30.006 1.00 19.69 82 ILE A O 1
ATOM 607 N N . ASN A 1 83 ? 11.666 45.649 32.216 1.00 19.19 83 ASN A N 1
ATOM 608 C CA . ASN A 1 83 ? 10.606 44.659 32.180 1.00 19.67 83 ASN A CA 1
ATOM 609 C C . ASN A 1 83 ? 9.508 45.158 33.113 1.00 22.86 83 ASN A C 1
ATOM 610 O O . ASN A 1 83 ? 9.808 45.562 34.225 1.00 21.34 83 ASN A O 1
ATOM 615 N N . GLY A 1 84 ? 8.252 45.155 32.678 1.00 21.68 84 GLY A N 1
ATOM 616 C CA . GLY A 1 84 ? 7.208 45.604 33.560 1.00 21.48 84 GLY A CA 1
ATOM 617 C C . GLY A 1 84 ? 6.011 44.697 33.457 1.00 27.12 84 GLY A C 1
ATOM 618 O O . GLY A 1 84 ? 5.842 44.019 32.453 1.00 28.95 84 GLY A O 1
ATOM 619 N N . ASN A 1 85 ? 5.182 44.656 34.493 1.00 31.97 85 ASN A N 1
ATOM 620 C CA . ASN A 1 85 ? 3.987 43.831 34.440 1.00 33.19 85 ASN A CA 1
ATOM 621 C C . ASN A 1 85 ? 2.751 44.747 34.443 1.00 34.04 85 ASN A C 1
ATOM 622 O O . ASN A 1 85 ? 2.867 45.974 34.582 1.00 31.20 85 ASN A O 1
ATOM 627 N N . ASN A 1 86 ? 1.575 44.160 34.263 1.00 34.32 86 ASN A N 1
ATOM 628 C CA . ASN A 1 86 ? 0.345 44.923 34.184 1.00 34.89 86 ASN A CA 1
ATOM 629 C C . ASN A 1 86 ? 0.003 45.620 35.505 1.00 35.49 86 ASN A C 1
ATOM 630 O O . ASN A 1 86 ? -0.977 46.357 35.582 1.00 29.81 86 ASN A O 1
ATOM 635 N N . ASN A 1 87 ? 0.796 45.373 36.542 1.00 33.47 87 ASN A N 1
ATOM 636 C CA . ASN A 1 87 ? 0.588 46.041 37.818 1.00 34.70 87 ASN A CA 1
ATOM 637 C C . ASN A 1 87 ? 1.571 47.200 37.907 1.00 32.39 87 ASN A C 1
ATOM 638 O O . ASN A 1 87 ? 1.675 47.812 38.945 1.00 30.51 87 ASN A O 1
ATOM 643 N N . GLN A 1 88 ? 2.315 47.483 36.837 1.00 30.24 88 GLN A N 1
ATOM 644 C CA . GLN A 1 88 ? 3.263 48.581 36.856 1.00 29.94 88 GLN A CA 1
ATOM 645 C C . GLN A 1 88 ? 4.510 48.395 37.748 1.00 31.49 88 GLN A C 1
ATOM 646 O O . GLN A 1 88 ? 5.132 49.381 38.201 1.00 25.56 88 GLN A O 1
ATOM 652 N N . GLN A 1 89 ? 4.888 47.145 37.996 1.00 26.41 89 GLN A N 1
ATOM 653 C CA . GLN A 1 89 ? 6.114 46.854 38.758 1.00 27.43 89 GLN A CA 1
ATOM 654 C C . GLN A 1 89 ? 7.200 46.752 37.696 1.00 23.64 89 GLN A C 1
ATOM 655 O O . GLN A 1 89 ? 7.092 45.952 36.787 1.00 27.20 89 GLN A O 1
ATOM 661 N N . MET A 1 90 ? 8.245 47.572 37.830 1.00 24.99 90 MET A N 1
ATOM 662 C CA . MET A 1 90 ? 9.316 47.675 36.864 1.00 24.32 90 MET A CA 1
ATOM 663 C C . MET A 1 90 ? 10.704 47.236 37.382 1.00 27.29 90 MET A C 1
ATOM 664 O O . MET A 1 90 ? 10.97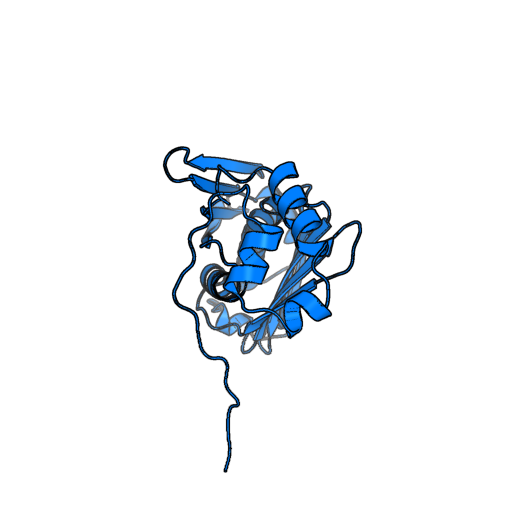5 47.290 38.586 1.00 25.74 90 MET A O 1
ATOM 669 N N . ARG A 1 91 ? 11.592 46.810 36.480 1.00 25.37 91 ARG A N 1
ATOM 670 C CA . ARG A 1 91 ? 12.941 46.380 36.888 1.00 27.33 91 ARG A CA 1
ATOM 671 C C . ARG A 1 91 ? 13.831 46.366 35.662 1.00 26.31 91 ARG A C 1
ATOM 672 O O . ARG A 1 91 ? 13.325 46.397 34.540 1.00 29.12 91 ARG A O 1
ATOM 680 N N . GLY A 1 92 ? 15.151 46.333 35.830 1.00 30.30 92 GLY A N 1
ATOM 681 C CA . GLY A 1 92 ? 15.992 46.353 34.641 1.00 23.99 92 GLY A CA 1
ATOM 682 C C . GLY A 1 92 ? 17.462 46.551 34.861 1.00 24.20 92 GLY A C 1
ATOM 683 O O . GLY A 1 92 ? 17.904 46.781 35.990 1.00 24.13 92 GLY A O 1
ATOM 684 N N . VAL A 1 93 ? 18.228 46.494 33.776 1.00 23.52 93 VAL A N 1
ATOM 685 C CA . VAL A 1 93 ? 19.670 46.606 33.882 1.00 24.77 93 VAL A CA 1
ATOM 686 C C . VAL A 1 93 ? 20.163 47.024 32.529 1.00 26.11 93 VAL A C 1
ATOM 687 O O . VAL A 1 93 ? 19.400 47.052 31.584 1.00 27.56 93 VAL A O 1
ATOM 691 N N . ALA A 1 94 ? 21.451 47.310 32.446 1.00 26.09 94 ALA A N 1
ATOM 692 C CA . ALA A 1 94 ? 22.109 47.659 31.205 1.00 28.69 94 ALA A CA 1
ATOM 693 C C . ALA A 1 94 ? 23.504 47.013 31.335 1.00 34.17 94 ALA A C 1
ATOM 694 O O . ALA A 1 94 ? 24.034 46.893 32.437 1.00 34.51 94 ALA A O 1
ATOM 696 N N . ARG A 1 95 ? 24.084 46.559 30.232 1.00 36.66 95 ARG A N 1
ATOM 697 C CA . ARG A 1 95 ? 25.390 45.909 30.289 1.00 37.31 95 ARG A CA 1
ATOM 698 C C . ARG A 1 95 ? 26.276 46.747 29.451 1.00 40.68 95 ARG A C 1
ATOM 699 O O . ARG A 1 95 ? 25.940 47.052 28.322 1.00 39.55 95 ARG A O 1
ATOM 713 N N . VAL A 1 96 ? 27.410 47.131 30.016 1.00 44.19 96 VAL A N 1
ATOM 714 C CA . VAL A 1 96 ? 28.360 47.961 29.315 1.00 51.05 96 VAL A CA 1
ATOM 715 C C . VAL A 1 96 ? 29.623 47.153 29.057 1.00 54.34 96 VAL A C 1
ATOM 716 O O . VAL A 1 96 ? 30.046 46.328 29.878 1.00 53.67 96 VAL A O 1
ATOM 720 N N . GLN A 1 97 ? 30.236 47.382 27.914 1.00 56.69 97 GLN A N 1
ATOM 721 C CA . GLN A 1 97 ? 31.431 46.637 27.623 1.00 62.33 97 GLN A CA 1
ATOM 722 C C . GLN A 1 97 ? 32.374 47.521 26.856 1.00 62.21 97 GLN A C 1
ATOM 723 O O . GLN A 1 97 ? 32.909 47.119 25.835 1.00 63.76 97 GLN A O 1
ATOM 729 N N . GLY A 1 98 ? 32.549 48.748 27.340 1.00 63.93 98 GLY A N 1
ATOM 730 C CA . GLY A 1 98 ? 33.478 49.645 26.693 1.00 65.71 98 GLY A CA 1
ATOM 731 C C . GLY A 1 98 ? 33.259 51.140 26.598 1.00 67.50 98 GLY A C 1
ATOM 732 O O . GLY A 1 98 ? 32.627 51.793 27.420 1.00 68.40 98 GLY A O 1
ATOM 733 N N . GLU A 1 99 ? 33.857 51.645 25.534 1.00 69.91 99 GLU A N 1
ATOM 734 C CA . GLU A 1 99 ? 33.903 53.029 25.058 1.00 72.99 99 GLU A CA 1
ATOM 735 C C . GLU A 1 99 ? 32.716 53.996 25.168 1.00 70.62 99 GLU A C 1
ATOM 736 O O . GLU A 1 99 ? 32.431 54.664 24.177 1.00 72.12 99 GLU A O 1
ATOM 742 N N . ILE A 1 100 ? 32.024 54.151 26.284 1.00 68.36 100 ILE A N 1
ATOM 743 C CA . ILE A 1 100 ? 30.903 55.098 26.189 1.00 68.12 100 ILE A CA 1
ATOM 744 C C . ILE A 1 100 ? 31.293 56.575 26.078 1.00 68.43 100 ILE A C 1
ATOM 745 O O . ILE A 1 100 ? 31.589 57.221 27.072 1.00 69.65 100 ILE A O 1
ATOM 750 N N . PRO A 1 101 ? 31.285 57.135 24.854 1.00 69.23 101 PRO A N 1
ATOM 751 C CA . PRO A 1 101 ? 31.659 58.545 24.758 1.00 70.71 101 PRO A CA 1
ATOM 752 C C . PRO A 1 101 ? 30.761 59.411 25.627 1.00 73.15 101 PRO A C 1
ATOM 753 O O . PRO A 1 101 ? 29.649 59.019 25.982 1.00 72.09 101 PRO A O 1
ATOM 757 N N . GLU A 1 102 ? 31.262 60.590 25.976 1.00 76.96 102 GLU A N 1
ATOM 758 C CA . GLU A 1 102 ? 30.536 61.506 26.843 1.00 79.50 102 GLU A CA 1
ATOM 759 C C . GLU A 1 102 ? 29.124 61.812 26.392 1.00 76.90 102 GLU A C 1
ATOM 760 O O . GLU A 1 102 ? 28.182 61.681 27.167 1.00 76.34 102 GLU A O 1
ATOM 766 N N . ASN A 1 103 ? 28.966 62.239 25.150 1.00 74.11 103 ASN A N 1
ATOM 767 C CA . ASN A 1 103 ? 27.633 62.550 24.674 1.00 72.52 103 ASN A CA 1
ATOM 768 C C . ASN A 1 103 ? 27.103 61.467 23.752 1.00 69.14 103 ASN A C 1
ATOM 769 O O . ASN A 1 103 ? 26.640 61.739 22.643 1.00 69.84 103 ASN A O 1
ATOM 774 N N . ALA A 1 104 ? 27.161 60.235 24.245 1.00 64.87 104 ALA A N 1
ATOM 775 C CA . ALA A 1 104 ? 26.716 59.080 23.488 1.00 61.88 104 ALA A CA 1
ATOM 776 C C . ALA A 1 104 ? 25.356 59.235 22.846 1.00 58.94 104 ALA A C 1
ATOM 777 O O . ALA A 1 104 ? 24.400 59.740 23.447 1.00 58.88 104 ALA A O 1
ATOM 779 N N . ASP A 1 105 ? 25.306 58.787 21.602 1.00 56.36 105 ASP A N 1
ATOM 780 C CA . ASP A 1 105 ? 24.110 58.773 20.769 1.00 52.06 105 ASP A CA 1
ATOM 781 C C . ASP A 1 105 ? 23.365 57.493 21.131 1.00 47.18 105 ASP A C 1
ATOM 782 O O . ASP A 1 105 ? 23.945 56.596 21.750 1.00 44.84 105 ASP A O 1
ATOM 787 N N . LEU A 1 106 ? 22.090 57.391 20.753 1.00 46.59 106 LEU A N 1
ATOM 788 C CA . LEU A 1 106 ? 21.352 56.144 20.996 1.00 41.18 106 LEU A CA 1
ATOM 789 C C . LEU A 1 106 ? 22.072 55.119 20.098 1.00 37.64 106 LEU A C 1
ATOM 790 O O . LEU A 1 106 ? 22.376 54.008 20.516 1.00 38.72 106 LEU A O 1
ATOM 795 N N . LYS A 1 107 ? 22.366 55.522 18.863 1.00 37.90 107 LYS A N 1
ATOM 796 C CA . LYS A 1 107 ? 23.069 54.648 17.900 1.00 41.97 107 LYS A CA 1
ATOM 797 C C . LYS A 1 107 ? 24.488 54.349 18.387 1.00 43.54 107 LYS A C 1
ATOM 798 O O . LYS A 1 107 ? 24.992 53.227 18.226 1.00 41.17 107 LYS A O 1
ATOM 804 N N . THR A 1 108 ? 25.126 55.362 18.989 1.00 43.98 108 THR A N 1
ATOM 805 C CA . THR A 1 108 ? 26.484 55.226 19.520 1.00 43.18 108 THR A CA 1
ATOM 806 C C . THR A 1 108 ? 26.476 54.236 20.669 1.00 42.93 108 THR A C 1
ATOM 807 O O . THR A 1 108 ? 27.258 53.285 20.695 1.00 43.95 108 THR A O 1
ATOM 811 N N . LEU A 1 109 ? 25.583 54.428 21.626 1.00 42.43 109 LEU A N 1
ATOM 812 C CA . LEU A 1 109 ? 25.542 53.494 22.752 1.00 42.83 109 LEU A CA 1
ATOM 813 C C . LEU A 1 109 ? 25.267 52.062 22.345 1.00 43.82 109 LEU A C 1
ATOM 814 O O . LEU A 1 109 ? 25.970 51.125 22.763 1.00 44.08 109 LEU A O 1
ATOM 819 N N . VAL A 1 110 ? 24.206 51.880 21.563 1.00 41.40 110 VAL A N 1
ATOM 820 C CA . VAL A 1 110 ? 23.817 50.535 21.173 1.00 41.36 110 VAL A CA 1
ATOM 821 C C . VAL A 1 110 ? 24.583 49.978 19.971 1.00 39.03 110 VAL A C 1
ATOM 822 O O . VAL A 1 110 ? 24.812 48.766 19.876 1.00 38.66 110 VAL A O 1
ATOM 826 N N . GLY A 1 111 ? 24.982 50.867 19.066 1.00 39.76 111 GLY A N 1
ATOM 827 C CA . GLY A 1 111 ? 25.668 50.438 17.861 1.00 40.55 111 GLY A CA 1
ATOM 828 C C . GLY A 1 111 ? 24.635 49.907 16.864 1.00 43.23 111 GLY A C 1
ATOM 829 O O . GLY A 1 111 ? 23.516 50.462 16.738 1.00 39.63 111 GLY A O 1
ATOM 830 N N . ASN A 1 112 ? 25.016 48.854 16.139 1.00 39.58 112 ASN A N 1
ATOM 831 C CA . ASN A 1 112 ? 24.127 48.214 15.178 1.00 37.35 112 ASN A CA 1
ATOM 832 C C . ASN A 1 112 ? 23.336 47.283 16.068 1.00 35.22 112 ASN A C 1
ATOM 833 O O . ASN A 1 112 ? 23.915 46.484 16.805 1.00 35.46 112 ASN A O 1
ATOM 838 N N . GLY A 1 113 ? 22.019 47.378 16.031 1.00 33.01 113 GLY A N 1
ATOM 839 C CA . GLY A 1 113 ? 21.278 46.507 16.916 1.00 33.28 113 GLY A CA 1
ATOM 840 C C . GLY A 1 113 ? 19.808 46.477 16.604 1.00 30.77 113 GLY A C 1
ATOM 841 O O . GLY A 1 113 ? 19.381 46.856 15.505 1.00 27.33 113 GLY A O 1
ATOM 842 N N . TYR A 1 114 ? 19.037 46.060 17.600 1.00 27.82 114 TYR A N 1
ATOM 843 C CA . TYR A 1 114 ? 17.603 45.933 17.454 1.00 28.50 114 TYR A CA 1
ATOM 844 C C . TYR A 1 114 ? 16.898 46.362 18.708 1.00 26.07 114 TYR A C 1
ATOM 845 O O . TYR A 1 114 ? 17.527 46.455 19.759 1.00 24.07 114 TYR A O 1
ATOM 854 N N . VAL A 1 115 ? 15.577 46.547 18.576 1.00 22.73 115 VAL A N 1
ATOM 855 C CA . VAL A 1 115 ? 14.672 46.842 19.678 1.00 18.83 115 VAL A CA 1
ATOM 856 C C . VAL A 1 115 ? 13.845 45.540 19.710 1.00 21.07 115 VAL A C 1
ATOM 857 O O . VAL A 1 115 ? 13.214 45.177 18.716 1.00 21.38 115 VAL A O 1
ATOM 861 N N . VAL A 1 116 ? 13.849 44.833 20.830 1.00 18.67 116 VAL A N 1
ATOM 862 C CA . VAL A 1 116 ? 13.157 43.573 20.941 1.00 18.08 116 VAL A CA 1
ATOM 863 C C . VAL A 1 116 ? 12.068 43.734 21.995 1.00 23.00 116 VAL A C 1
ATOM 864 O O . VAL A 1 116 ? 12.376 44.146 23.109 1.00 26.67 116 VAL A O 1
ATOM 868 N N . ILE A 1 117 ? 10.813 43.409 21.663 1.00 18.07 117 ILE A N 1
ATOM 869 C CA . ILE A 1 117 ? 9.723 43.518 22.636 1.00 15.44 117 ILE A CA 1
ATOM 870 C C . ILE A 1 117 ? 9.168 42.148 22.856 1.00 18.34 117 ILE A C 1
ATOM 871 O O . ILE A 1 117 ? 8.709 41.494 21.918 1.00 22.13 117 ILE A O 1
ATOM 876 N N . THR A 1 118 ? 9.158 41.721 24.100 1.00 19.27 118 THR A N 1
ATOM 877 C CA . THR A 1 118 ? 8.697 40.383 24.452 1.00 21.31 118 THR A CA 1
ATOM 878 C C . THR A 1 118 ? 7.475 40.485 25.322 1.00 22.24 118 THR A C 1
ATOM 879 O O . THR A 1 118 ? 7.513 41.121 26.374 1.00 25.74 118 THR A O 1
ATOM 883 N N . ILE A 1 119 ? 6.387 39.863 24.901 1.00 21.66 119 ILE A N 1
ATOM 884 C CA . ILE A 1 119 ? 5.169 39.945 25.664 1.00 26.03 119 ILE A CA 1
ATOM 885 C C . ILE A 1 119 ? 4.796 38.581 26.148 1.00 33.50 119 ILE A C 1
ATOM 886 O O . ILE A 1 119 ? 4.471 37.694 25.338 1.00 37.34 119 ILE A O 1
ATOM 891 N N . THR A 1 120 ? 4.839 38.410 27.467 1.00 34.72 120 THR A N 1
ATOM 892 C CA . THR A 1 120 ? 4.515 37.142 28.090 1.00 37.87 120 THR A CA 1
ATOM 893 C C . THR A 1 120 ? 3.235 37.181 28.904 1.00 39.60 120 THR A C 1
ATOM 894 O O . THR A 1 120 ? 3.198 37.735 30.005 1.00 40.77 120 THR A O 1
ATOM 898 N N . PRO A 1 121 ? 2.163 36.576 28.384 1.00 40.17 121 PRO A N 1
ATOM 899 C CA . PRO A 1 121 ? 0.911 36.583 29.137 1.00 40.74 121 PRO A CA 1
ATOM 900 C C . PRO A 1 121 ? 1.006 35.677 30.374 1.00 43.61 121 PRO A C 1
ATOM 901 O O . PRO A 1 121 ? 1.748 34.702 30.376 1.00 39.15 121 PRO A O 1
ATOM 905 N N . SER A 1 122 ? 0.275 36.015 31.434 1.00 47.94 122 SER A N 1
ATOM 906 C CA . SER A 1 122 ? 0.300 35.210 32.647 1.00 52.87 122 SER A CA 1
ATOM 907 C C . SER A 1 122 ? -0.128 33.795 32.257 1.00 56.84 122 SER A C 1
ATOM 908 O O . SER A 1 122 ? 0.489 32.793 32.650 1.00 54.75 122 SER A O 1
ATOM 911 N N . GLU A 1 123 ? -1.173 33.722 31.444 1.00 62.01 123 GLU A N 1
ATOM 912 C CA . GLU A 1 123 ? -1.668 32.441 30.972 1.00 67.41 123 GLU A CA 1
ATOM 913 C C . GLU A 1 123 ? -0.814 31.946 29.803 1.00 65.21 123 GLU A C 1
ATOM 914 O O . GLU A 1 123 ? 0.276 31.406 30.010 1.00 65.66 123 GLU A O 1
ATOM 920 N N . GLY A 1 124 ? -1.321 32.159 28.586 1.00 63.14 124 GLY A N 1
ATOM 921 C CA . GLY A 1 124 ? -0.665 31.728 27.349 1.00 60.47 124 GLY A CA 1
ATOM 922 C C . GLY A 1 124 ? 0.840 31.716 27.174 1.00 56.24 124 GLY A C 1
ATOM 923 O O . GLY A 1 124 ? 1.625 31.748 28.124 1.00 57.76 124 GLY A O 1
ATOM 924 N N . GLU A 1 125 ? 1.249 31.659 25.916 1.00 54.37 125 GLU A N 1
ATOM 925 C CA . GLU A 1 125 ? 2.672 31.673 25.625 1.00 50.16 125 GLU A CA 1
ATOM 926 C C . GLU A 1 125 ? 3.242 33.030 25.198 1.00 44.96 125 GLU A C 1
ATOM 927 O O . GLU A 1 125 ? 2.517 33.940 24.814 1.00 43.22 125 GLU A O 1
ATOM 933 N N . ARG A 1 126 ? 4.559 33.092 25.170 1.00 37.20 126 ARG A N 1
ATOM 934 C CA . ARG A 1 126 ? 5.337 34.219 24.814 1.00 32.34 126 ARG A CA 1
ATOM 935 C C . ARG A 1 126 ? 5.293 34.608 23.363 1.00 32.73 126 ARG A C 1
ATOM 936 O O . ARG A 1 126 ? 5.138 33.766 22.472 1.00 26.55 126 ARG A O 1
ATOM 944 N N . TYR A 1 127 ? 5.390 35.919 23.139 1.00 26.28 127 TYR A N 1
ATOM 945 C CA . TYR A 1 127 ? 5.444 36.505 21.825 1.00 16.49 127 TYR A CA 1
ATOM 946 C C . TYR A 1 127 ? 6.634 37.486 21.806 1.00 23.42 127 TYR A C 1
ATOM 947 O O . TYR A 1 127 ? 6.864 38.209 22.769 1.00 20.26 127 TYR A O 1
ATOM 956 N N . GLN A 1 128 ? 7.367 37.586 20.699 1.00 19.11 128 GLN A N 1
ATOM 957 C CA . GLN A 1 128 ? 8.461 38.537 20.691 1.00 20.72 128 GLN A CA 1
ATOM 958 C C . GLN A 1 128 ? 8.442 39.209 19.328 1.00 18.22 128 GLN A C 1
ATOM 959 O O . GLN A 1 128 ? 8.175 38.558 18.346 1.00 23.05 128 GLN A O 1
ATOM 965 N N . GLY A 1 129 ? 8.708 40.506 19.275 1.00 19.50 129 GLY A N 1
ATOM 966 C CA . GLY A 1 129 ? 8.703 41.228 18.011 1.00 16.33 129 GLY A CA 1
ATOM 967 C C . GLY A 1 129 ? 10.009 41.995 17.940 1.00 18.40 129 GLY A C 1
ATOM 968 O O . GLY A 1 129 ? 10.530 42.373 18.977 1.00 21.98 129 GLY A O 1
ATOM 969 N N . VAL A 1 130 ? 10.527 42.253 16.741 1.00 18.01 130 VAL A N 1
ATOM 970 C CA . VAL A 1 130 ? 11.804 42.945 16.604 1.00 20.83 130 VAL A CA 1
ATOM 971 C C . VAL A 1 130 ? 11.847 43.856 15.377 1.00 19.34 130 VAL A C 1
ATOM 972 O O . VAL A 1 130 ? 11.248 43.538 14.360 1.00 24.95 130 VAL A O 1
ATOM 976 N N . VAL A 1 131 ? 12.533 44.989 15.481 1.00 20.21 131 VAL A N 1
ATOM 977 C CA . VAL A 1 131 ? 12.770 45.884 14.343 1.00 19.38 131 VAL A CA 1
ATOM 978 C C . VAL A 1 131 ? 14.225 46.308 14.518 1.00 25.41 131 VAL A C 1
ATOM 979 O O . VAL A 1 131 ? 14.742 46.340 15.637 1.00 23.87 131 VAL A O 1
ATOM 983 N N . GLY A 1 132 ? 14.894 46.612 13.422 1.00 27.37 132 GLY A N 1
ATOM 984 C CA . GLY A 1 132 ? 16.260 47.069 13.520 1.00 29.30 132 GLY A CA 1
ATOM 985 C C . GLY A 1 132 ? 16.251 48.426 14.189 1.00 33.92 132 GLY A C 1
ATOM 986 O O . GLY A 1 132 ? 15.277 49.178 14.066 1.00 33.75 132 GLY A O 1
ATOM 987 N N . LEU A 1 133 ? 17.325 48.762 14.908 1.00 36.54 133 LEU A N 1
ATOM 988 C CA . LEU A 1 133 ? 17.373 50.064 15.554 1.00 36.75 133 LEU A CA 1
ATOM 989 C C . LEU A 1 133 ? 17.844 51.057 14.487 1.00 37.66 133 LEU A C 1
ATOM 990 O O . LEU A 1 133 ? 19.028 51.089 14.135 1.00 40.81 133 LEU A O 1
ATOM 995 N N . GLU A 1 134 ? 16.905 51.846 13.956 1.00 38.93 134 GLU A N 1
ATOM 996 C CA . GLU A 1 134 ? 17.196 52.806 12.893 1.00 41.48 134 GLU A CA 1
ATOM 997 C C . GLU A 1 134 ? 16.783 54.226 13.189 1.00 41.34 134 GLU A C 1
ATOM 998 O O . GLU A 1 134 ? 17.340 55.162 12.620 1.00 45.96 134 GLU A O 1
ATOM 1004 N N . GLY A 1 135 ? 15.783 54.398 14.046 1.00 40.46 135 GLY A N 1
ATOM 1005 C CA . GLY A 1 135 ? 15.337 55.735 14.402 1.00 40.89 135 GLY A CA 1
ATOM 1006 C C . GLY A 1 135 ? 16.444 56.347 15.234 1.00 41.68 135 GLY A C 1
ATOM 1007 O O . GLY A 1 135 ? 17.280 55.633 15.778 1.00 39.00 135 GLY A O 1
ATOM 1008 N N . ASP A 1 136 ? 16.461 57.667 15.329 1.00 44.78 136 ASP A N 1
ATOM 1009 C CA . ASP A 1 136 ? 17.505 58.353 16.084 1.00 46.32 136 ASP A CA 1
ATOM 1010 C C . ASP A 1 136 ? 17.225 58.340 17.557 1.00 44.97 136 ASP A C 1
ATOM 1011 O O . ASP A 1 136 ? 18.127 58.441 18.365 1.00 42.60 136 ASP A O 1
ATOM 1016 N N . THR A 1 137 ? 15.958 58.170 17.891 1.00 42.18 137 THR A N 1
ATOM 1017 C CA . THR A 1 137 ? 15.533 58.200 19.258 1.00 39.70 137 THR A CA 1
ATOM 1018 C C . THR A 1 137 ? 14.810 56.900 19.545 1.00 38.34 137 THR A C 1
ATOM 1019 O O . THR A 1 137 ? 14.371 56.215 18.623 1.00 39.80 137 THR A O 1
ATOM 1023 N N . LEU A 1 138 ? 14.687 56.552 20.818 1.00 33.48 138 LEU A N 1
ATOM 1024 C CA . LEU A 1 138 ? 13.972 55.355 21.163 1.00 30.95 138 LEU A CA 1
ATOM 1025 C C . LEU A 1 138 ? 12.502 55.528 20.786 1.00 30.66 138 LEU A C 1
ATOM 1026 O O . LEU A 1 138 ? 11.939 54.638 20.171 1.00 30.31 138 LEU A O 1
ATOM 1031 N N . ALA A 1 139 ? 11.878 56.662 21.139 1.00 28.05 139 ALA A N 1
ATOM 1032 C CA . ALA A 1 139 ? 10.457 56.868 20.806 1.00 26.30 139 ALA A CA 1
ATOM 1033 C C . ALA A 1 139 ? 10.244 56.608 19.319 1.00 28.07 139 ALA A C 1
ATOM 1034 O O . ALA A 1 139 ? 9.245 56.002 18.936 1.00 25.03 139 ALA A O 1
ATOM 1036 N N . ALA A 1 140 ? 11.185 57.062 18.490 1.00 25.75 140 ALA A N 1
ATOM 1037 C CA . ALA A 1 140 ? 11.093 56.878 17.042 1.00 29.80 140 ALA A CA 1
ATOM 1038 C C . ALA A 1 140 ? 11.228 55.422 16.627 1.00 30.49 140 ALA A C 1
ATOM 1039 O O . ALA A 1 140 ? 10.569 54.965 15.685 1.00 34.53 140 ALA A O 1
ATOM 1041 N N . CYS A 1 141 ? 12.085 54.681 17.309 1.00 29.76 141 CYS A N 1
ATOM 1042 C CA . CYS A 1 141 ? 12.274 53.268 16.979 1.00 27.66 141 CYS A CA 1
ATOM 1043 C C . CYS A 1 141 ? 11.034 52.495 17.299 1.00 27.37 141 CYS A C 1
ATOM 1044 O O . CYS A 1 141 ? 10.647 51.577 16.581 1.00 22.75 141 CYS A O 1
ATOM 1047 N N . LEU A 1 142 ? 10.407 52.874 18.404 1.00 23.69 142 LEU A N 1
ATOM 1048 C CA . LEU A 1 142 ? 9.243 52.193 18.876 1.00 23.71 142 LEU A CA 1
ATOM 1049 C C . LEU A 1 142 ? 8.016 52.464 18.029 1.00 25.85 142 LEU A C 1
ATOM 1050 O O . LEU A 1 142 ? 7.101 51.627 17.966 1.00 26.65 142 LEU A O 1
ATOM 1055 N N . GLU A 1 143 ? 7.991 53.634 17.393 1.00 25.35 143 GLU A N 1
ATOM 1056 C CA . GLU A 1 143 ? 6.890 54.011 16.529 1.00 30.04 143 GLU A CA 1
ATOM 1057 C C . GLU A 1 143 ? 7.066 53.234 15.234 1.00 31.87 143 GLU A C 1
ATOM 1058 O O . GLU A 1 143 ? 6.077 52.919 14.576 1.00 33.08 143 GLU A O 1
ATOM 1064 N N . ASP A 1 144 ? 8.315 52.902 14.882 1.00 33.12 144 ASP A N 1
ATOM 1065 C CA . ASP A 1 144 ? 8.584 52.087 13.695 1.00 32.96 144 ASP A CA 1
ATOM 1066 C C . ASP A 1 144 ? 7.968 50.726 14.001 1.00 32.28 144 ASP A C 1
ATOM 1067 O O . ASP A 1 144 ? 7.193 50.174 13.201 1.00 32.10 144 ASP A O 1
ATOM 1072 N N . TYR A 1 145 ? 8.330 50.166 15.156 1.00 24.60 145 TYR A N 1
ATOM 1073 C CA . TYR A 1 145 ? 7.762 48.867 15.550 1.00 26.63 145 TYR A CA 1
ATOM 1074 C C . TYR A 1 145 ? 6.211 48.866 15.445 1.00 27.73 145 TYR A C 1
ATOM 1075 O O . TYR A 1 145 ? 5.628 47.979 14.842 1.00 27.59 145 TYR A O 1
ATOM 1084 N N . PHE A 1 146 ? 5.547 49.837 16.065 1.00 25.17 146 PHE A N 1
ATOM 1085 C CA . PHE A 1 146 ? 4.069 49.927 16.045 1.00 25.33 146 PHE A CA 1
ATOM 1086 C C . PHE A 1 146 ? 3.482 50.098 14.662 1.00 22.68 146 PHE A C 1
ATOM 1087 O O . PHE A 1 146 ? 2.467 49.547 14.345 1.00 24.20 146 PHE A O 1
ATOM 1095 N N . MET A 1 147 ? 4.112 50.908 13.843 1.00 26.91 147 MET A N 1
ATOM 1096 C CA . MET A 1 147 ? 3.637 51.157 12.493 1.00 33.23 147 MET A CA 1
ATOM 1097 C C . MET A 1 147 ? 3.550 49.826 11.692 1.00 34.99 147 MET A C 1
ATOM 1098 O O . MET A 1 147 ? 2.647 49.623 10.870 1.00 38.00 147 MET A O 1
ATOM 1103 N N . ARG A 1 148 ? 4.459 48.898 11.955 1.00 32.66 148 ARG A N 1
ATOM 1104 C CA . ARG A 1 148 ? 4.477 47.633 11.216 1.00 35.97 148 ARG A CA 1
ATOM 1105 C C . ARG A 1 148 ? 3.760 46.512 11.901 1.00 29.86 148 ARG A C 1
ATOM 1106 O O . ARG A 1 148 ? 3.409 45.517 11.285 1.00 34.30 148 ARG A O 1
ATOM 1114 N N . SER A 1 149 ? 3.500 46.662 13.180 1.00 27.95 149 SER A N 1
ATOM 1115 C CA . SER A 1 149 ? 2.881 45.566 13.870 1.00 25.35 149 SER A CA 1
ATOM 1116 C C . SER A 1 149 ? 1.516 45.871 14.457 1.00 27.15 149 SER A C 1
ATOM 1117 O O . SER A 1 149 ? 0.808 44.949 14.897 1.00 27.96 149 SER A O 1
ATOM 1120 N N . GLU A 1 150 ? 1.117 47.139 14.467 1.00 26.63 150 GLU A N 1
ATOM 1121 C CA . GLU A 1 150 ? -0.186 47.461 15.076 1.00 25.84 150 GLU A CA 1
ATOM 1122 C C . GLU A 1 150 ? -1.026 48.335 14.146 1.00 26.14 150 GLU A C 1
ATOM 1123 O O . GLU A 1 150 ? -0.556 49.362 13.627 1.00 24.04 150 GLU A O 1
ATOM 1129 N N . GLN A 1 151 ? -2.241 47.883 13.873 1.00 26.22 151 GLN A N 1
ATOM 1130 C CA . GLN A 1 151 ? -3.168 48.631 13.011 1.00 29.42 151 GLN A CA 1
ATOM 1131 C C . GLN A 1 151 ? -3.468 50.035 13.568 1.00 26.70 151 GLN A C 1
ATOM 1132 O O . GLN A 1 151 ? -3.393 51.024 12.848 1.00 27.19 151 GLN A O 1
ATOM 1138 N N . LEU A 1 152 ? -3.810 50.103 14.853 1.00 23.12 152 LEU A N 1
ATOM 1139 C CA . LEU A 1 152 ? -4.151 51.382 15.518 1.00 22.72 152 LEU A CA 1
ATOM 1140 C C . LEU A 1 152 ? -2.962 52.352 15.625 1.00 21.23 152 LEU A C 1
ATOM 1141 O O . LEU A 1 152 ? -1.957 52.048 16.281 1.00 22.49 152 LEU A O 1
ATOM 1146 N N . PRO A 1 153 ? -3.030 53.507 14.934 1.00 22.99 153 PRO A N 1
ATOM 1147 C CA . PRO A 1 153 ? -1.958 54.516 14.976 1.00 22.75 153 PRO A CA 1
ATOM 1148 C C . PRO A 1 153 ? -1.552 54.749 16.454 1.00 22.84 153 PRO A C 1
ATOM 1149 O O . PRO A 1 153 ? -2.402 54.783 17.351 1.00 17.74 153 PRO A O 1
ATOM 1153 N N . THR A 1 154 ? -0.248 54.880 16.687 1.00 22.17 154 THR A N 1
ATOM 1154 C CA . THR A 1 154 ? 0.277 55.045 18.025 1.00 23.07 154 THR A CA 1
ATOM 1155 C C . THR A 1 154 ? 1.434 56.028 18.050 1.00 23.56 154 THR A C 1
ATOM 1156 O O . THR A 1 154 ? 2.297 55.971 17.182 1.00 24.90 154 THR A O 1
ATOM 1160 N N . ARG A 1 155 ? 1.464 56.901 19.062 1.00 25.61 155 ARG A N 1
ATOM 1161 C CA . ARG A 1 155 ? 2.548 57.910 19.180 1.00 20.39 155 ARG A CA 1
ATOM 1162 C C . ARG A 1 155 ? 3.100 57.889 20.591 1.00 22.34 155 ARG A C 1
ATOM 1163 O O . ARG A 1 155 ? 2.341 57.727 21.556 1.00 18.17 155 ARG A O 1
ATOM 1171 N N . LEU A 1 156 ? 4.410 58.115 20.710 1.00 25.00 156 LEU A N 1
ATOM 1172 C CA . LEU A 1 156 ? 5.090 58.093 21.990 1.00 25.93 156 LEU A CA 1
ATOM 1173 C C . LEU A 1 156 ? 5.918 59.344 22.177 1.00 26.82 156 LEU A C 1
ATOM 1174 O O . LEU A 1 156 ? 6.627 59.748 21.263 1.00 22.98 156 LEU A O 1
ATOM 1179 N N . PHE A 1 157 ? 5.853 59.924 23.382 1.00 25.72 157 PHE A N 1
ATOM 1180 C CA . PHE A 1 157 ? 6.611 61.133 23.688 1.00 25.68 157 PHE A CA 1
ATOM 1181 C C . PHE A 1 157 ? 7.374 60.822 24.974 1.00 25.08 157 PHE A C 1
ATOM 1182 O O . PHE A 1 157 ? 6.779 60.479 26.005 1.00 25.10 157 PHE A O 1
ATOM 1190 N N . ILE A 1 158 ? 8.688 60.936 24.907 1.00 21.97 158 ILE A N 1
ATOM 1191 C CA . ILE A 1 158 ? 9.523 60.593 26.053 1.00 25.75 158 ILE A CA 1
ATOM 1192 C C . ILE A 1 158 ? 10.468 61.691 26.472 1.00 27.25 158 ILE A C 1
ATOM 1193 O O . ILE A 1 158 ? 11.212 62.198 25.635 1.00 26.72 158 ILE A O 1
ATOM 1198 N N . ARG A 1 159 ? 10.469 62.025 27.764 1.00 28.51 159 ARG A N 1
ATOM 1199 C CA . ARG A 1 159 ? 11.353 63.083 28.282 1.00 30.24 159 ARG A CA 1
ATOM 1200 C C . ARG A 1 159 ? 12.119 62.591 29.483 1.00 29.44 159 ARG A C 1
ATOM 1201 O O . ARG A 1 159 ? 11.582 61.821 30.323 1.00 27.88 159 ARG A O 1
ATOM 1209 N N . THR A 1 160 ? 13.361 63.047 29.578 1.00 29.45 160 THR A N 1
ATOM 1210 C CA . THR A 1 160 ? 14.211 62.705 30.710 1.00 31.43 160 THR A CA 1
ATOM 1211 C C . THR A 1 160 ? 14.977 63.959 31.131 1.00 35.50 160 THR A C 1
ATOM 1212 O O . THR A 1 160 ? 15.270 64.832 30.303 1.00 33.04 160 THR A O 1
ATOM 1216 N N . GLY A 1 161 ? 15.307 64.035 32.418 1.00 36.67 161 GLY A N 1
ATOM 1217 C CA . GLY A 1 161 ? 16.060 65.174 32.906 1.00 42.88 161 GLY A CA 1
ATOM 1218 C C . GLY A 1 161 ? 16.251 65.036 34.393 1.00 44.58 161 GLY A C 1
ATOM 1219 O O . GLY A 1 161 ? 15.938 64.014 34.984 1.00 46.92 161 GLY A O 1
ATOM 1220 N N . ASP A 1 162 ? 16.764 66.063 35.030 1.00 51.00 162 ASP A N 1
ATOM 1221 C CA . ASP A 1 162 ? 16.956 65.950 36.468 1.00 53.62 162 ASP A CA 1
ATOM 1222 C C . ASP A 1 162 ? 16.054 66.881 37.237 1.00 50.41 162 ASP A C 1
ATOM 1223 O O . ASP A 1 162 ? 15.706 67.964 36.779 1.00 50.58 162 ASP A O 1
ATOM 1228 N N . VAL A 1 163 ? 15.652 66.419 38.405 1.00 47.68 163 VAL A N 1
ATOM 1229 C CA . VAL A 1 163 ? 14.811 67.195 39.290 1.00 46.50 163 VAL A CA 1
ATOM 1230 C C . VAL A 1 163 ? 15.352 66.986 40.703 1.00 46.51 163 VAL A C 1
ATOM 1231 O O . VAL A 1 163 ? 15.486 65.840 41.170 1.00 44.79 163 VAL A O 1
ATOM 1235 N N . ASP A 1 164 ? 15.670 68.094 41.373 1.00 46.40 164 ASP A N 1
ATOM 1236 C CA . ASP A 1 164 ? 16.197 68.030 42.734 1.00 46.94 164 ASP A CA 1
ATOM 1237 C C . ASP A 1 164 ? 17.535 67.301 42.668 1.00 48.23 164 ASP A C 1
ATOM 1238 O O . ASP A 1 164 ? 17.870 66.510 43.550 1.00 49.80 164 ASP A O 1
ATOM 1243 N N . GLY A 1 165 ? 18.284 67.572 41.598 1.00 51.25 165 GLY A N 1
ATOM 1244 C CA . GLY A 1 165 ? 19.574 66.934 41.392 1.00 51.05 165 GLY A CA 1
ATOM 1245 C C . GLY A 1 165 ? 19.483 65.428 41.164 1.00 53.88 165 GLY A C 1
ATOM 1246 O O . GLY A 1 165 ? 20.505 64.791 40.899 1.00 55.90 165 GLY A O 1
ATOM 1247 N N . LYS A 1 166 ? 18.277 64.857 41.265 1.00 50.11 166 LYS A N 1
ATOM 1248 C CA . LYS A 1 166 ? 18.067 63.418 41.076 1.00 48.28 166 LYS A CA 1
ATOM 1249 C C . LYS A 1 166 ? 17.542 63.056 39.676 1.00 48.54 166 LYS A C 1
ATOM 1250 O O . LYS A 1 166 ? 16.948 63.889 38.979 1.00 47.31 166 LYS A O 1
ATOM 1256 N N . PRO A 1 167 ? 17.759 61.806 39.234 1.00 47.19 167 PRO A N 1
ATOM 1257 C CA . PRO A 1 167 ? 17.246 61.492 37.889 1.00 46.02 167 PRO A CA 1
ATOM 1258 C C . PRO A 1 167 ? 15.704 61.476 37.812 1.00 39.71 167 PRO A C 1
ATOM 1259 O O . PRO A 1 167 ? 15.037 60.998 38.718 1.00 37.49 167 PRO A O 1
ATOM 1263 N N . ALA A 1 168 ? 15.145 62.027 36.736 1.00 36.10 168 ALA A N 1
ATOM 1264 C CA . ALA A 1 168 ? 13.682 62.046 36.563 1.00 32.93 168 ALA A CA 1
ATOM 1265 C C . ALA A 1 168 ? 13.303 61.856 35.087 1.00 27.21 168 ALA A C 1
ATOM 1266 O O . ALA A 1 168 ? 14.001 62.331 34.186 1.00 26.15 168 ALA A O 1
ATOM 1268 N N . ALA A 1 169 ? 12.197 61.174 34.816 1.00 23.86 169 ALA A N 1
ATOM 1269 C CA . ALA A 1 169 ? 11.833 61.038 33.426 1.00 21.57 169 ALA A CA 1
ATOM 1270 C C . ALA A 1 169 ? 10.327 60.899 33.320 1.00 20.31 169 ALA A C 1
ATOM 1271 O O . ALA A 1 169 ? 9.650 60.620 34.305 1.00 18.44 169 ALA A O 1
ATOM 1273 N N . GLY A 1 170 ? 9.780 61.125 32.135 1.00 20.40 170 GLY A N 1
ATOM 1274 C CA . GLY A 1 170 ? 8.335 60.969 31.988 1.00 22.69 170 GLY A CA 1
ATOM 1275 C C . GLY A 1 170 ? 7.993 60.818 30.519 1.00 20.79 170 GLY A C 1
ATOM 1276 O O . GLY A 1 170 ? 8.870 60.982 29.657 1.00 19.34 170 GLY A O 1
ATOM 1277 N N . GLY A 1 171 ? 6.731 60.529 30.208 1.00 20.46 171 GLY A N 1
ATOM 1278 C CA . GLY A 1 171 ? 6.398 60.396 28.810 1.00 17.67 171 GLY A CA 1
ATOM 1279 C C . GLY A 1 171 ? 4.894 60.310 28.622 1.00 20.95 171 GLY A C 1
ATOM 1280 O O . GLY A 1 171 ? 4.139 60.184 29.584 1.00 21.45 171 GLY A O 1
ATOM 1281 N N . MET A 1 172 ? 4.456 60.375 27.377 1.00 18.10 172 MET A N 1
ATOM 1282 C CA . MET A 1 172 ? 3.027 60.301 27.112 1.00 22.87 172 MET A CA 1
ATOM 1283 C C . MET A 1 172 ? 2.806 59.419 25.882 1.00 21.91 172 MET A C 1
ATOM 1284 O O . MET A 1 172 ? 3.727 59.208 25.079 1.00 21.65 172 MET A O 1
ATOM 1289 N N . LEU A 1 173 ? 1.596 58.914 25.749 1.00 21.69 173 LEU A N 1
ATOM 1290 C CA . LEU A 1 173 ? 1.233 58.035 24.631 1.00 22.57 173 LEU A CA 1
ATOM 1291 C C . LEU A 1 173 ? -0.141 58.457 24.050 1.00 24.11 173 LEU A C 1
ATOM 1292 O O . LEU A 1 173 ? -0.969 59.008 24.774 1.00 22.65 173 LEU A O 1
ATOM 1297 N N . LEU A 1 174 ? -0.344 58.271 22.747 1.00 21.83 174 LEU A N 1
ATOM 1298 C CA . LEU A 1 174 ? -1.649 58.511 22.116 1.00 25.06 174 LEU A CA 1
ATOM 1299 C C . LEU A 1 174 ? -1.893 57.273 21.241 1.00 22.22 174 LEU A C 1
ATOM 1300 O O . LEU A 1 174 ? -1.003 56.845 20.486 1.00 19.12 174 LEU A O 1
ATOM 1305 N N . GLN A 1 175 ? -3.075 56.688 21.356 1.00 20.37 175 GLN A N 1
ATOM 1306 C CA . GLN A 1 175 ? -3.406 55.549 20.520 1.00 22.80 175 GLN A CA 1
ATOM 1307 C C . GLN A 1 175 ? -4.869 55.556 20.080 1.00 21.31 175 GLN A C 1
ATOM 1308 O O . GLN A 1 175 ? -5.778 55.691 20.901 1.00 23.00 175 GLN A O 1
ATOM 1314 N N . VAL A 1 176 ? -5.101 55.404 18.777 1.00 23.36 176 VAL A N 1
ATOM 1315 C CA . VAL A 1 176 ? -6.494 55.327 18.327 1.00 22.43 176 VAL A CA 1
ATOM 1316 C C . VAL A 1 176 ? -7.135 54.157 19.045 1.00 22.61 176 VAL A C 1
ATOM 1317 O O . VAL A 1 176 ? -6.469 53.149 19.300 1.00 25.79 176 VAL A O 1
ATOM 1321 N N . MET A 1 177 ? -8.403 54.307 19.423 1.00 22.53 177 MET A N 1
ATOM 1322 C CA . MET A 1 177 ? -9.188 53.263 20.115 1.00 24.32 177 MET A CA 1
ATOM 1323 C C . MET A 1 177 ? -9.872 52.359 19.076 1.00 25.39 177 MET A C 1
ATOM 1324 O O . MET A 1 177 ? -9.950 52.705 17.900 1.00 23.43 177 MET A O 1
ATOM 1329 N N . PRO A 1 178 ? -10.336 51.178 19.497 1.00 29.74 178 PRO A N 1
ATOM 1330 C CA . PRO A 1 178 ? -11.046 50.248 18.611 1.00 32.12 178 PRO A CA 1
ATOM 1331 C C . PRO A 1 178 ? -12.464 50.809 18.599 1.00 37.32 178 PRO A C 1
ATOM 1332 O O . PRO A 1 178 ? -12.921 51.318 19.627 1.00 32.35 178 PRO A O 1
ATOM 1336 N N . ALA A 1 179 ? -13.142 50.729 17.457 1.00 41.66 179 ALA A N 1
ATOM 1337 C CA . ALA A 1 179 ? -14.507 51.254 17.287 1.00 47.59 179 ALA A CA 1
ATOM 1338 C C . ALA A 1 179 ? -15.450 51.112 18.487 1.00 49.50 179 ALA A C 1
ATOM 1339 O O . ALA A 1 179 ? -15.477 50.070 19.152 1.00 46.55 179 ALA A O 1
ATOM 1341 N N . GLN A 1 180 ? -16.229 52.161 18.767 1.00 59.84 180 GLN A N 1
ATOM 1342 C CA . GLN A 1 180 ? -17.195 52.087 19.881 1.00 69.62 180 GLN A CA 1
ATOM 1343 C C . GLN A 1 180 ? -18.219 50.974 19.597 1.00 72.67 180 GLN A C 1
ATOM 1344 O O . GLN A 1 180 ? -18.464 50.098 20.434 1.00 73.92 180 GLN A O 1
ATOM 1350 N N . ASN A 1 181 ? -18.798 51.015 18.400 1.00 73.26 181 ASN A N 1
ATOM 1351 C CA . ASN A 1 181 ? -19.796 50.042 17.972 1.00 73.02 181 ASN A CA 1
ATOM 1352 C C . ASN A 1 181 ? -19.546 48.606 18.404 1.00 74.53 181 ASN A C 1
ATOM 1353 O O . ASN A 1 181 ? -20.471 47.889 18.795 1.00 73.30 181 ASN A O 1
ATOM 1358 N N . ALA A 1 182 ? -18.289 48.188 18.323 1.00 76.54 182 ALA A N 1
ATOM 1359 C CA . ALA A 1 182 ? -17.909 46.822 18.645 1.00 77.44 182 ALA A CA 1
ATOM 1360 C C . ALA A 1 182 ? -18.216 46.300 20.042 1.00 77.66 182 ALA A C 1
ATOM 1361 O O . ALA A 1 182 ? -17.598 46.717 21.008 1.00 77.90 182 ALA A O 1
ATOM 1363 N N . GLN A 1 183 ? -19.180 45.391 20.142 1.00 79.61 183 GLN A N 1
ATOM 1364 C CA . GLN A 1 183 ? -19.494 44.767 21.419 1.00 81.40 183 GLN A CA 1
ATOM 1365 C C . GLN A 1 183 ? -18.709 43.463 21.382 1.00 80.46 183 GLN A C 1
ATOM 1366 O O . GLN A 1 183 ? -18.391 42.969 20.306 1.00 80.87 183 GLN A O 1
ATOM 1372 N N . GLN A 1 184 ? -18.390 42.906 22.543 1.00 78.23 184 GLN A N 1
ATOM 1373 C CA . GLN A 1 184 ? -17.641 41.659 22.597 1.00 75.68 184 GLN A CA 1
ATOM 1374 C C . GLN A 1 184 ? -18.500 40.468 22.179 1.00 73.35 184 GLN A C 1
ATOM 1375 O O . GLN A 1 184 ? -18.070 39.622 21.390 1.00 72.03 184 GLN A O 1
ATOM 1381 N N . ASP A 1 185 ? -19.710 40.410 22.726 1.00 70.02 185 ASP A N 1
ATOM 1382 C CA . ASP A 1 185 ? -20.661 39.335 22.449 1.00 66.65 185 ASP A CA 1
ATOM 1383 C C . ASP A 1 185 ? -21.125 39.290 21.001 1.00 61.53 185 ASP A C 1
ATOM 1384 O O . ASP A 1 185 ? -21.556 38.252 20.511 1.00 59.63 185 ASP A O 1
ATOM 1389 N N . ASP A 1 186 ? -21.051 40.431 20.335 1.00 54.41 186 ASP A N 1
ATOM 1390 C CA . ASP A 1 186 ? -21.443 40.547 18.953 1.00 50.61 186 ASP A CA 1
ATOM 1391 C C . ASP A 1 186 ? -20.358 39.939 18.060 1.00 49.28 186 ASP A C 1
ATOM 1392 O O . ASP A 1 186 ? -20.640 39.093 17.185 1.00 47.69 186 ASP A O 1
ATOM 1397 N N . PHE A 1 187 ? -19.120 40.386 18.291 1.00 44.68 187 PHE A N 1
ATOM 1398 C CA . PHE A 1 187 ? -17.954 39.930 17.537 1.00 39.28 187 PHE A CA 1
ATOM 1399 C C . PHE A 1 187 ? -17.953 38.418 17.627 1.00 38.64 187 PHE A C 1
ATOM 1400 O O . PHE A 1 187 ? -17.817 37.720 16.611 1.00 37.29 187 PHE A O 1
ATOM 1408 N N . ASP A 1 188 ? -18.152 37.917 18.844 1.00 39.44 188 ASP A N 1
ATOM 1409 C CA . ASP A 1 188 ? -18.190 36.492 19.097 1.00 41.03 188 ASP A CA 1
ATOM 1410 C C . ASP A 1 188 ? -19.306 35.796 18.333 1.00 43.07 188 ASP A C 1
ATOM 1411 O O . ASP A 1 188 ? -19.164 34.646 17.898 1.00 42.86 188 ASP A O 1
ATOM 1416 N N . HIS A 1 189 ? -20.422 36.485 18.168 1.00 41.02 189 HIS A N 1
ATOM 1417 C CA . HIS A 1 189 ? -21.524 35.912 17.43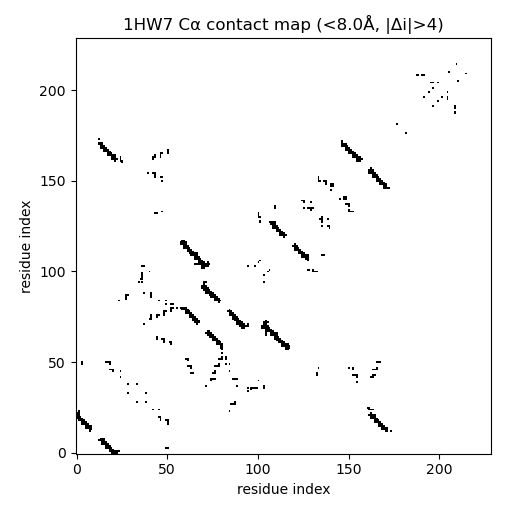7 1.00 39.00 189 HIS A CA 1
ATOM 1418 C C . HIS A 1 189 ? -21.130 35.789 15.958 1.00 36.67 189 HIS A C 1
ATOM 1419 O O . HIS A 1 189 ? -21.346 34.743 15.360 1.00 37.67 189 HIS A O 1
ATOM 1426 N N . LEU A 1 190 ? -20.580 36.862 15.385 1.00 33.38 190 LEU A N 1
ATOM 1427 C CA . LEU A 1 190 ? -20.146 36.864 13.986 1.00 36.21 190 LEU A CA 1
ATOM 1428 C C . LEU A 1 190 ? -19.222 35.685 13.718 1.00 35.79 190 LEU A C 1
ATOM 1429 O O . LEU A 1 190 ? -19.388 34.977 12.715 1.00 33.05 190 LEU A O 1
ATOM 1434 N N . ALA A 1 191 ? -18.285 35.475 14.648 1.00 32.62 191 ALA A N 1
ATOM 1435 C CA . ALA A 1 191 ? -17.309 34.395 14.598 1.00 36.25 191 ALA A CA 1
ATOM 1436 C C . ALA A 1 191 ? -17.922 33.016 14.636 1.00 36.56 191 ALA A C 1
ATOM 1437 O O . ALA A 1 191 ? -17.558 32.147 13.836 1.00 36.05 191 ALA A O 1
ATOM 1439 N N . THR A 1 192 ? -18.812 32.784 15.597 1.00 41.56 192 THR A N 1
ATOM 1440 C CA . THR A 1 192 ? -19.473 31.482 15.730 1.00 40.76 192 THR A CA 1
ATOM 1441 C C . THR A 1 192 ? -20.255 31.198 14.440 1.00 39.29 192 THR A C 1
ATOM 1442 O O . THR A 1 192 ? -20.254 30.091 13.896 1.00 39.24 192 THR A O 1
ATOM 1446 N N . LEU A 1 193 ? -20.904 32.236 13.945 1.00 36.44 193 LEU A N 1
ATOM 1447 C CA . LEU A 1 193 ? -21.672 32.156 12.739 1.00 37.93 193 LEU A CA 1
ATOM 1448 C C . LEU A 1 193 ? -20.697 31.790 11.614 1.00 41.60 193 LEU A C 1
ATOM 1449 O O . LEU A 1 193 ? -20.889 30.797 10.908 1.00 41.34 193 LEU A O 1
ATOM 1454 N N . THR A 1 194 ? -19.637 32.586 11.472 1.00 39.96 194 THR A N 1
ATOM 1455 C CA . THR A 1 194 ? -18.649 32.364 10.423 1.00 37.41 194 THR A CA 1
ATOM 1456 C C . THR A 1 194 ? -18.081 30.957 10.469 1.00 41.33 194 THR A C 1
ATOM 1457 O O . THR A 1 194 ? -17.813 30.356 9.431 1.00 43.81 194 THR A O 1
ATOM 1461 N N . GLU A 1 195 ? -17.923 30.406 11.659 1.00 41.51 195 GLU A N 1
ATOM 1462 C CA . GLU A 1 195 ? -17.386 29.067 11.743 1.00 45.27 195 GLU A CA 1
ATOM 1463 C C . GLU A 1 195 ? -18.343 27.961 11.220 1.00 47.97 195 GLU A C 1
ATOM 1464 O O . GLU A 1 195 ? -17.911 26.845 10.964 1.00 44.37 195 GLU A O 1
ATOM 1470 N N . THR A 1 196 ? -19.628 28.269 11.021 1.00 48.18 196 THR A N 1
ATOM 1471 C CA . THR A 1 196 ? -20.574 27.272 10.503 1.00 48.28 196 THR A CA 1
ATOM 1472 C C . THR A 1 196 ? -20.379 27.061 8.994 1.00 49.32 196 THR A C 1
ATOM 1473 O O . THR A 1 196 ? -21.179 26.370 8.325 1.00 48.67 196 THR A O 1
ATOM 1477 N N . ILE A 1 197 ? -19.343 27.681 8.437 1.00 49.11 197 ILE A N 1
ATOM 1478 C CA . ILE A 1 197 ? -19.103 27.522 7.009 1.00 46.81 197 ILE A CA 1
ATOM 1479 C C . ILE A 1 197 ? -18.469 26.168 6.759 1.00 44.62 197 ILE A C 1
ATOM 1480 O O . ILE A 1 197 ? -17.542 25.752 7.465 1.00 46.01 197 ILE A O 1
ATOM 1485 N N . LYS A 1 198 ? -18.989 25.457 5.768 1.00 45.81 198 LYS A N 1
ATOM 1486 C CA . LYS A 1 198 ? -18.445 24.151 5.422 1.00 44.99 198 LYS A CA 1
ATOM 1487 C C . LYS A 1 198 ? -17.415 24.321 4.312 1.00 41.01 198 LYS A C 1
ATOM 1488 O O . LYS A 1 198 ? -17.544 25.177 3.452 1.00 41.08 198 LYS A O 1
ATOM 1494 N N . THR A 1 199 ? -16.365 23.519 4.360 1.00 41.06 199 THR A N 1
ATOM 1495 C CA . THR A 1 199 ? -15.311 23.540 3.358 1.00 40.26 199 THR A CA 1
ATOM 1496 C C . THR A 1 199 ? -15.912 23.567 1.933 1.00 40.11 199 THR A C 1
ATOM 1497 O O . THR A 1 199 ? -15.582 24.439 1.099 1.00 38.50 199 THR A O 1
ATOM 1501 N N . GLU A 1 200 ? -16.815 22.618 1.674 1.00 41.27 200 GLU A N 1
ATOM 1502 C CA . GLU A 1 200 ? -17.462 22.496 0.370 1.00 42.32 200 GLU A CA 1
ATOM 1503 C C . GLU A 1 200 ? -18.193 23.761 -0.034 1.00 38.98 200 GLU A C 1
ATOM 1504 O O . GLU A 1 200 ? -18.169 24.174 -1.204 1.00 36.77 200 GLU A O 1
ATOM 1510 N N . GLU A 1 201 ? -18.865 24.390 0.917 1.00 37.80 201 GLU A N 1
ATOM 1511 C CA . GLU A 1 201 ? -19.552 25.624 0.560 1.00 37.44 201 GLU A CA 1
ATOM 1512 C C . GLU A 1 201 ? -18.508 26.686 0.220 1.00 34.89 201 GLU A C 1
ATOM 1513 O O . GLU A 1 201 ? -18.606 27.391 -0.772 1.00 29.11 201 GLU A O 1
ATOM 1519 N N . LEU A 1 202 ? -17.477 26.793 1.043 1.00 31.66 202 LEU A N 1
ATOM 1520 C CA . LEU A 1 202 ? -16.482 27.837 0.803 1.00 32.82 202 LEU A CA 1
ATOM 1521 C C . LEU A 1 202 ? -15.713 27.642 -0.487 1.00 28.61 202 LEU A C 1
ATOM 1522 O O . LEU A 1 202 ? -15.442 28.611 -1.218 1.00 27.34 202 LEU A O 1
ATOM 1527 N N . LEU A 1 203 ? -15.38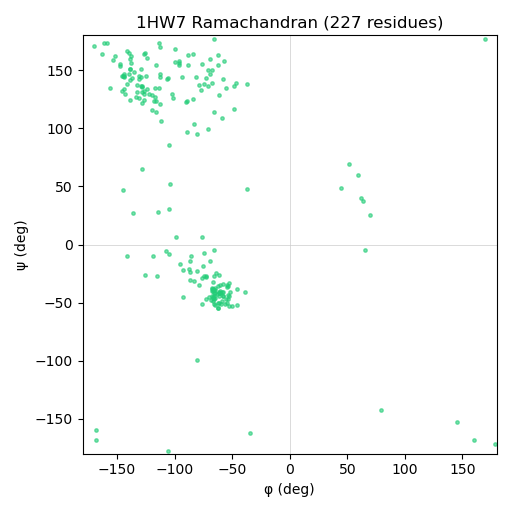8 26.390 -0.772 1.00 31.07 203 LEU A N 1
ATOM 1528 C CA . LEU A 1 203 ? -14.619 26.039 -1.964 1.00 34.64 203 LEU A CA 1
ATOM 1529 C C . LEU A 1 203 ? -15.396 25.813 -3.250 1.00 39.56 203 LEU A C 1
ATOM 1530 O O . LEU A 1 203 ? -14.787 25.773 -4.313 1.00 42.16 203 LEU A O 1
ATOM 1535 N N . THR A 1 204 ? -16.719 25.655 -3.190 1.00 40.97 204 THR A N 1
ATOM 1536 C CA . THR A 1 204 ? -17.459 25.443 -4.437 1.00 42.77 204 THR A CA 1
ATOM 1537 C C . THR A 1 204 ? -18.439 26.552 -4.799 1.00 41.77 204 THR A C 1
ATOM 1538 O O . THR A 1 204 ? -18.678 26.801 -5.991 1.00 43.44 204 THR A O 1
ATOM 1542 N N . LEU A 1 205 ? -18.956 27.268 -3.801 1.00 39.55 205 LEU A N 1
ATOM 1543 C CA . LEU A 1 205 ? -19.940 28.322 -4.076 1.00 38.03 205 LEU A CA 1
ATOM 1544 C C . LEU A 1 205 ? -19.374 29.699 -4.366 1.00 34.57 205 LEU A C 1
ATOM 1545 O O . LEU A 1 205 ? -18.285 30.028 -3.928 1.00 36.62 205 LEU A O 1
ATOM 1550 N N . PRO A 1 206 ? -20.113 30.539 -5.114 1.00 33.33 206 PRO A N 1
ATOM 1551 C CA . PRO A 1 206 ? -19.649 31.898 -5.424 1.00 30.25 206 PRO A CA 1
ATOM 1552 C C . PRO A 1 206 ? -19.516 32.676 -4.087 1.00 33.10 206 PRO A C 1
ATOM 1553 O O . PRO A 1 206 ? -20.236 32.380 -3.101 1.00 32.12 206 PRO A O 1
ATOM 1557 N N . ALA A 1 207 ? -18.650 33.684 -4.077 1.00 32.53 207 ALA A N 1
ATOM 1558 C CA . ALA A 1 207 ? -18.362 34.497 -2.894 1.00 33.83 207 ALA A CA 1
ATOM 1559 C C . ALA A 1 207 ? -19.619 35.163 -2.289 1.00 31.62 207 ALA A C 1
ATOM 1560 O O . ALA A 1 207 ? -19.842 35.075 -1.080 1.00 31.98 207 ALA A O 1
ATOM 1562 N N . ASN A 1 208 ? -20.408 35.848 -3.121 1.00 31.26 208 ASN A N 1
ATOM 1563 C CA . ASN A 1 208 ? -21.651 36.485 -2.677 1.00 33.09 208 ASN A CA 1
ATOM 1564 C C . ASN A 1 208 ? -22.605 35.528 -1.969 1.00 31.41 208 ASN A C 1
ATOM 1565 O O . ASN A 1 208 ? -23.197 35.861 -0.932 1.00 35.21 208 ASN A O 1
ATOM 1570 N N . GLU A 1 209 ? -22.761 34.332 -2.518 1.00 30.74 209 GLU A N 1
ATOM 1571 C CA . GLU A 1 209 ? -23.631 33.338 -1.913 1.00 30.93 209 GLU A CA 1
ATOM 1572 C C . GLU A 1 209 ? -23.078 32.889 -0.575 1.00 31.70 209 GLU A C 1
ATOM 1573 O O . GLU A 1 209 ? -23.823 32.647 0.397 1.00 34.64 209 GLU A O 1
ATOM 1579 N N . VAL A 1 210 ? -21.764 32.758 -0.491 1.00 32.63 210 VAL A N 1
ATOM 1580 C CA . VAL A 1 210 ? -21.194 32.359 0.797 1.00 29.29 210 VAL A CA 1
ATOM 1581 C C . VAL A 1 210 ? -21.574 33.418 1.811 1.00 25.22 210 VAL A C 1
ATOM 1582 O O . VAL A 1 210 ? -21.926 33.111 2.955 1.00 21.83 210 VAL A O 1
ATOM 1586 N N . LEU A 1 211 ? -21.517 34.665 1.370 1.00 21.34 211 LEU A N 1
ATOM 1587 C CA . LEU A 1 211 ? -21.793 35.804 2.254 1.00 28.87 211 LEU A CA 1
ATOM 1588 C C . LEU A 1 211 ? -23.270 35.928 2.667 1.00 31.42 211 LEU A C 1
ATOM 1589 O O . LEU A 1 211 ? -23.545 36.144 3.850 1.00 36.39 211 LEU A O 1
ATOM 1594 N N . TRP A 1 212 ? -24.227 35.782 1.742 1.00 35.32 212 TRP A N 1
ATOM 1595 C CA . TRP A 1 212 ? -25.616 35.881 2.183 1.00 32.61 212 TRP A CA 1
ATOM 1596 C C . TRP A 1 212 ? -26.033 34.638 2.939 1.00 35.03 212 TRP A C 1
ATOM 1597 O O . TRP A 1 212 ? -26.885 34.695 3.834 1.00 35.55 212 TRP A O 1
ATOM 1608 N N . ARG A 1 213 ? -25.412 33.503 2.653 1.00 34.97 213 ARG A N 1
ATOM 1609 C CA . ARG A 1 213 ? -25.793 32.317 3.406 1.00 37.36 213 ARG A CA 1
ATOM 1610 C C . ARG A 1 213 ? -25.393 32.468 4.857 1.00 36.61 213 ARG A C 1
ATOM 1611 O O . ARG A 1 213 ? -26.069 31.964 5.764 1.00 39.61 213 ARG A O 1
ATOM 1619 N N . LEU A 1 214 ? -24.293 33.171 5.101 1.00 35.80 214 LEU A N 1
ATOM 1620 C CA . LEU A 1 214 ? -23.840 33.362 6.475 1.00 32.54 214 LEU A CA 1
ATOM 1621 C C . LEU A 1 214 ? -24.354 34.622 7.082 1.00 29.60 214 LEU A C 1
ATOM 1622 O O . LEU A 1 214 ? -24.836 34.588 8.196 1.00 29.91 214 LEU A O 1
ATOM 1627 N N . TYR A 1 215 ? -24.284 35.721 6.341 1.00 27.84 215 TYR A N 1
ATOM 1628 C CA . TYR A 1 215 ? -24.638 37.014 6.916 1.00 29.61 215 TYR A CA 1
ATOM 1629 C C . TYR A 1 215 ? -25.866 37.791 6.395 1.00 30.32 215 TYR A C 1
ATOM 1630 O O . TYR A 1 215 ? -25.859 39.043 6.479 1.00 27.58 215 TYR A O 1
ATOM 1639 N N . HIS A 1 216 ? -26.903 37.117 5.868 1.00 27.43 216 HIS A N 1
ATOM 1640 C CA . HIS A 1 216 ? -28.076 37.874 5.340 1.00 27.80 216 HIS A CA 1
ATOM 1641 C C . HIS A 1 216 ? -28.832 38.745 6.401 1.00 24.30 216 HIS A C 1
ATOM 1642 O O . HIS A 1 216 ? -29.443 39.760 6.052 1.00 23.62 216 HIS A O 1
ATOM 1649 N N . GLU A 1 217 ? -28.762 38.366 7.667 1.00 26.97 217 GLU A N 1
ATOM 1650 C CA . GLU A 1 217 ? -29.390 39.116 8.741 1.00 35.61 217 GLU A CA 1
ATOM 1651 C C . GLU A 1 217 ? -28.679 40.423 9.067 1.00 38.62 217 GLU A C 1
ATOM 1652 O O . GLU A 1 217 ? -29.306 41.371 9.541 1.00 39.72 217 GLU A O 1
ATOM 1658 N N . GLU A 1 218 ? -27.377 40.488 8.796 1.00 35.39 218 GLU A N 1
ATOM 1659 C CA . GLU A 1 218 ? -26.606 41.682 9.133 1.00 32.09 218 GLU A CA 1
ATOM 1660 C C . GLU A 1 218 ? -26.486 42.580 7.958 1.00 29.67 218 GLU A C 1
ATOM 1661 O O . GLU A 1 218 ? -26.628 42.132 6.826 1.00 32.96 218 GLU A O 1
ATOM 1667 N N . GLU A 1 219 ? -26.221 43.853 8.215 1.00 27.47 219 GLU A N 1
ATOM 1668 C CA . GLU A 1 219 ? -26.034 44.817 7.151 1.00 31.51 219 GLU A CA 1
ATOM 1669 C C . GLU A 1 219 ? -24.528 44.775 6.821 1.00 32.37 219 GLU A C 1
ATOM 1670 O O . GLU A 1 219 ? -23.667 45.016 7.706 1.00 31.32 219 GLU A O 1
ATOM 1676 N N . VAL A 1 220 ? -24.233 44.503 5.546 1.00 29.65 220 VAL A N 1
ATOM 1677 C CA . VAL A 1 220 ? -22.888 44.287 5.066 1.00 27.10 220 VAL A CA 1
ATOM 1678 C C . VAL A 1 220 ? -22.562 45.044 3.800 1.00 31.04 220 VAL A C 1
ATOM 1679 O O . VAL A 1 220 ? -23.282 44.928 2.804 1.00 35.02 220 VAL A O 1
ATOM 1683 N N . THR A 1 221 ? -21.468 45.799 3.814 1.00 27.95 221 THR A N 1
ATOM 1684 C CA . THR A 1 221 ? -21.020 46.527 2.630 1.00 30.41 221 THR A CA 1
ATOM 1685 C C . THR A 1 221 ? -19.870 45.697 2.054 1.00 31.45 221 THR A C 1
ATOM 1686 O O . THR A 1 221 ? -18.919 45.340 2.765 1.00 27.57 221 THR A O 1
ATOM 1690 N N . VAL A 1 222 ? -19.981 45.363 0.770 1.00 34.30 222 VAL A N 1
ATOM 1691 C CA . VAL A 1 222 ? -18.995 44.560 0.073 1.00 32.70 222 VAL A CA 1
ATOM 1692 C C . VAL A 1 222 ? -18.234 45.495 -0.844 1.00 34.85 222 VAL A C 1
ATOM 1693 O O . VAL A 1 222 ? -18.824 46.402 -1.426 1.00 37.29 222 VAL A O 1
ATOM 1697 N N . TYR A 1 223 ? -16.925 45.273 -0.980 1.00 36.58 223 TYR A N 1
ATOM 1698 C CA . TYR A 1 223 ? -16.080 46.110 -1.833 1.00 35.47 223 TYR A CA 1
ATOM 1699 C C . TYR A 1 223 ? -15.579 45.305 -3.019 1.00 37.43 223 TYR A C 1
ATOM 1700 O O . TYR A 1 223 ? -15.727 44.084 -3.075 1.00 36.31 223 TYR A O 1
ATOM 1709 N N . ASP A 1 224 ? -14.968 45.985 -3.972 1.00 39.86 224 ASP A N 1
ATOM 1710 C CA . ASP A 1 224 ? -14.503 45.291 -5.149 1.00 43.44 224 ASP A CA 1
ATOM 1711 C C . ASP A 1 224 ? -13.455 44.233 -4.827 1.00 41.52 224 ASP A C 1
ATOM 1712 O O . ASP A 1 224 ? -12.482 44.476 -4.121 1.00 41.89 224 ASP A O 1
ATOM 1717 N N . PRO A 1 225 ? -13.668 43.014 -5.318 1.00 40.42 225 PRO A N 1
ATOM 1718 C CA . PRO A 1 225 ? -12.701 41.943 -5.046 1.00 38.91 225 PRO A CA 1
ATOM 1719 C C . PRO A 1 225 ? -11.306 42.197 -5.613 1.00 36.33 225 PRO A C 1
ATOM 1720 O O . PRO A 1 225 ? -11.091 43.054 -6.487 1.00 32.21 225 PRO A O 1
ATOM 1724 N N . GLN A 1 226 ? -10.347 41.443 -5.096 1.00 34.40 226 GLN A N 1
ATOM 1725 C CA . GLN A 1 226 ? -8.979 41.583 -5.554 1.00 28.82 226 GLN A CA 1
ATOM 1726 C C . GLN A 1 226 ? -8.490 40.235 -6.085 1.00 25.84 226 GLN A C 1
ATOM 1727 O O . GLN A 1 226 ? -8.617 39.222 -5.405 1.00 22.41 226 GLN A O 1
ATOM 1733 N N . ASP A 1 227 ? -7.925 40.211 -7.290 1.00 24.48 227 ASP A N 1
ATOM 1734 C CA . ASP A 1 227 ? -7.428 38.946 -7.798 1.00 29.26 227 ASP A CA 1
ATOM 1735 C C . ASP A 1 227 ? -6.189 38.550 -7.027 1.00 29.30 227 ASP A C 1
ATOM 1736 O O . ASP A 1 227 ? -5.341 39.384 -6.720 1.00 27.96 227 ASP A O 1
ATOM 1741 N N . VAL A 1 228 ? -6.122 37.279 -6.668 1.00 29.02 228 VAL A N 1
ATOM 1742 C CA . VAL A 1 228 ? -4.976 36.731 -5.961 1.00 28.88 228 VAL A CA 1
ATOM 1743 C C . VAL A 1 228 ? -4.208 35.989 -7.057 1.00 33.08 228 VAL A C 1
ATOM 1744 O O . VAL A 1 228 ? -4.803 35.196 -7.812 1.00 29.64 228 VAL A O 1
ATOM 1748 N N . GLU A 1 229 ? -2.911 36.246 -7.172 1.00 32.76 229 GLU A N 1
ATOM 1749 C CA . GLU A 1 229 ? -2.147 35.582 -8.216 1.00 36.34 229 GLU A CA 1
ATOM 1750 C C . GLU A 1 229 ? -0.775 35.073 -7.827 1.00 34.07 229 GLU A C 1
ATOM 1751 O O . GLU A 1 229 ? -0.198 35.499 -6.831 1.00 33.95 229 GLU A O 1
ATOM 1757 N N . PHE A 1 230 ? -0.248 34.169 -8.639 1.00 36.33 230 PHE A N 1
ATOM 1758 C CA . PHE A 1 230 ? 1.073 33.593 -8.410 1.00 37.09 230 PHE A CA 1
ATOM 1759 C C . PHE A 1 230 ? 2.187 34.546 -8.851 1.00 36.26 230 PHE A C 1
ATOM 1760 O O . PHE A 1 230 ? 2.100 35.191 -9.885 1.00 33.69 230 PHE A O 1
ATOM 1768 N N . LYS A 1 231 ? 3.226 34.656 -8.031 1.00 43.08 231 LYS A N 1
ATOM 1769 C CA . LYS A 1 231 ? 4.379 35.535 -8.317 1.00 49.97 231 LYS A CA 1
ATOM 1770 C C . LYS A 1 231 ? 5.407 34.724 -9.127 1.00 50.47 231 LYS A C 1
ATOM 1771 O O . LYS A 1 231 ? 6.208 33.985 -8.563 1.00 51.80 231 LYS A O 1
ATOM 1777 N N . CYS A 1 232 ? 5.374 34.884 -10.446 1.00 54.81 232 CYS A N 1
ATOM 1778 C CA . CYS A 1 232 ? 6.221 34.146 -11.403 1.00 60.46 232 CYS A CA 1
ATOM 1779 C C . CYS A 1 232 ? 7.687 34.545 -11.542 1.00 61.82 232 CYS A C 1
ATOM 1780 O O . CYS A 1 232 ? 8.052 35.693 -11.279 1.00 63.14 232 CYS A O 1
ATOM 1783 N N . THR A 1 233 ? 8.502 33.588 -11.992 1.00 64.13 233 THR A N 1
ATOM 1784 C CA . THR A 1 233 ? 9.931 33.783 -12.201 1.00 69.85 233 THR A CA 1
ATOM 1785 C C . THR A 1 233 ? 10.358 33.155 -13.534 1.00 72.52 233 THR A C 1
ATOM 1786 O O . THR A 1 233 ? 11.537 32.845 -13.702 1.00 71.49 233 THR A O 1
ATOM 1790 N N . CYS A 1 234 ? 9.439 33.061 -14.503 1.00 76.16 234 CYS A N 1
ATOM 1791 C CA . CYS A 1 234 ? 9.750 32.429 -15.811 1.00 78.78 234 CYS A CA 1
ATOM 1792 C C . CYS A 1 234 ? 10.036 33.511 -16.778 1.00 79.65 234 CYS A C 1
ATOM 1793 O O . CYS A 1 234 ? 10.644 33.357 -17.837 1.00 80.12 234 CYS A O 1
#

InterPro domains:
  IPR000397 Heat shock protein Hsp33 [MF_00117] (4-284)
  IPR000397 Heat shock protein Hsp33 [PF01430] (5-273)
  IPR000397 Heat shock protein Hsp33 [PIRSF005261] (5-283)
  IPR000397 Heat shock protein Hsp33 [PTHR30111] (2-289)
  IPR000397 Heat shock protein Hsp33 [cd00498] (7-273)
  IPR016153 Heat shock protein Hsp33, N-terminal [G3DSA:3.55.30.10] (1-176)
  IPR016153 Heat shock protein Hsp33, N-terminal [SSF64397] (4-232)
  IPR016154 Heat shock protein Hsp33, C-terminal [G3DSA:3.90.1280.10] (226-285)
  IPR016154 Heat shock protein Hsp33, C-terminal [SSF118352] (225-283)
  IPR023212 Heat shock protein Hsp33, helix hairpin bin domain superfamily [G3DSA:1.10.287.480] (177-225)